Protein AF-A0A1F7I156-F1 (afdb_monomer_lite)

Organism: NCBI:txid1802050

pLDDT: mean 89.38, std 8.46, range [50.97, 97.69]

InterPro domains:
  IPR043715 Protein of unknown function DUF5656 [PF18900] (2-188)

Foldseek 3Di:
DLVLLVVLLVLLVVVDDPDVVVVVVSVVVSVVLSVLLVLLVVCLVPVVPDDPVSPVVSLVSLLVVLLVSLLSQQLSLVVVLDDLLSSLLSNLVSQLVSQLVSLCSLPVDPDRDPVSNVLSNVRSNVLSVLSSVVSPAQARSNLSSNLSSLSSSLSSVQVSCVSNVNNDPVSNCVSVVSNVVSVVVSVVRGDD

Radius of gyration: 17.22 Å; chains: 1; bounding box: 49×27×53 Å

Sequence (192 aa):
MPVLLTIASYLFYFLFPVRWLTRVPFVFLYGISIYAVLLCSNIFNVGVEKSLQLYRAAFSINILYQMLISFLLFNIILSFKLNFFFNGIGVGIVSFLLALQLIWSVRLNLSIERMILLFSFFIALILGELALIGSFVPVKPAILSLFLTSSYYCISGLIYSFLDQRLFKETIREYIAVWIVVFILSVLSISW

Structure (mmCIF, N/CA/C/O backbone):
data_AF-A0A1F7I156-F1
#
_entry.id   AF-A0A1F7I156-F1
#
loop_
_atom_site.group_PDB
_atom_site.id
_atom_site.type_symbol
_atom_site.label_atom_id
_atom_site.label_alt_id
_atom_site.label_comp_id
_atom_site.label_asym_id
_atom_site.label_entity_id
_atom_site.label_seq_id
_atom_site.pdbx_PDB_ins_code
_atom_site.Cartn_x
_atom_site.Cartn_y
_atom_site.Cartn_z
_atom_site.occupancy
_atom_site.B_iso_or_equiv
_atom_site.auth_seq_id
_atom_site.auth_comp_id
_atom_site.auth_asym_id
_atom_site.auth_atom_id
_atom_site.pdbx_PDB_model_num
ATOM 1 N N . MET A 1 1 ? 0.032 -4.450 11.130 1.00 88.38 1 MET A N 1
ATOM 2 C CA . MET A 1 1 ? 0.728 -3.306 10.493 1.00 88.38 1 MET A CA 1
ATOM 3 C C . MET A 1 1 ? 2.193 -3.177 10.807 1.00 88.38 1 MET A C 1
ATOM 5 O O . MET A 1 1 ? 2.922 -3.053 9.833 1.00 88.38 1 MET A O 1
ATOM 9 N N . PRO A 1 2 ? 2.653 -3.242 12.072 1.00 92.31 2 PRO A N 1
ATOM 10 C CA . PRO A 1 2 ? 4.082 -3.111 12.366 1.00 92.31 2 PRO A CA 1
ATOM 11 C C . PRO A 1 2 ? 4.933 -4.078 11.533 1.00 92.31 2 PRO A C 1
ATOM 13 O O . PRO A 1 2 ? 5.860 -3.661 10.855 1.00 92.31 2 PRO A O 1
ATOM 16 N N . VAL A 1 3 ? 4.510 -5.346 11.466 1.00 93.62 3 VAL A N 1
ATOM 17 C CA . VAL A 1 3 ? 5.172 -6.393 10.671 1.00 93.62 3 VAL A CA 1
ATOM 18 C C . VAL A 1 3 ? 5.226 -6.047 9.177 1.00 93.62 3 VAL A C 1
ATOM 20 O O . VAL A 1 3 ? 6.293 -6.110 8.575 1.00 93.62 3 VAL A O 1
ATOM 23 N N . LEU A 1 4 ? 4.102 -5.639 8.576 1.00 93.38 4 LEU A N 1
ATOM 24 C CA . LEU A 1 4 ? 4.044 -5.288 7.149 1.00 93.38 4 LEU A CA 1
ATOM 25 C C . LEU A 1 4 ? 4.894 -4.053 6.828 1.00 93.38 4 LEU A C 1
ATOM 27 O O . LEU A 1 4 ? 5.572 -4.038 5.805 1.00 93.38 4 LEU A O 1
ATOM 31 N N . LEU A 1 5 ? 4.913 -3.055 7.718 1.00 95.00 5 LEU A N 1
ATOM 32 C CA . LEU A 1 5 ? 5.778 -1.886 7.584 1.00 95.00 5 LEU A CA 1
ATOM 33 C C . LEU A 1 5 ? 7.255 -2.290 7.621 1.00 95.00 5 LEU A C 1
ATOM 35 O O . LEU A 1 5 ? 8.025 -1.834 6.778 1.00 95.00 5 LEU A O 1
ATOM 39 N N . THR A 1 6 ? 7.656 -3.139 8.571 1.00 95.12 6 THR A N 1
ATOM 40 C CA . THR A 1 6 ? 9.038 -3.623 8.681 1.00 95.12 6 THR A CA 1
ATOM 41 C C . THR A 1 6 ? 9.452 -4.415 7.448 1.00 95.12 6 THR A C 1
ATOM 43 O O . THR A 1 6 ? 10.517 -4.146 6.900 1.00 95.12 6 THR A O 1
ATOM 46 N N . ILE A 1 7 ? 8.603 -5.324 6.958 1.00 93.81 7 ILE A N 1
ATOM 47 C CA . ILE A 1 7 ? 8.873 -6.098 5.738 1.00 93.81 7 ILE A CA 1
ATOM 48 C C . ILE A 1 7 ? 9.010 -5.168 4.528 1.00 93.81 7 ILE A C 1
ATOM 50 O O . ILE A 1 7 ? 10.004 -5.249 3.810 1.00 93.81 7 ILE A O 1
ATOM 54 N N . ALA A 1 8 ? 8.057 -4.255 4.321 1.00 93.31 8 ALA A N 1
ATOM 55 C CA . ALA A 1 8 ? 8.088 -3.324 3.196 1.00 93.31 8 ALA A CA 1
ATOM 56 C C . ALA A 1 8 ? 9.321 -2.417 3.242 1.00 93.31 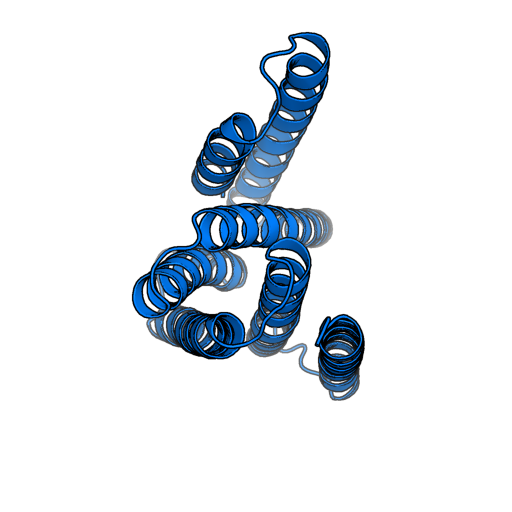8 ALA A C 1
ATOM 58 O O . ALA A 1 8 ? 10.007 -2.258 2.237 1.00 93.31 8 ALA A O 1
ATOM 59 N N . SER A 1 9 ? 9.646 -1.879 4.419 1.00 92.25 9 SER A N 1
ATOM 60 C CA . SER A 1 9 ? 10.816 -1.019 4.607 1.00 92.25 9 SER A CA 1
ATOM 61 C C . SER A 1 9 ? 12.119 -1.787 4.378 1.00 92.25 9 SER A C 1
ATOM 63 O O . SER A 1 9 ? 13.012 -1.289 3.701 1.00 92.25 9 SER A O 1
ATOM 65 N N . TYR A 1 10 ? 12.227 -3.013 4.893 1.00 91.75 10 TYR A N 1
ATOM 66 C CA . TYR A 1 10 ? 13.412 -3.851 4.716 1.00 91.75 10 TYR A CA 1
ATOM 67 C C . TYR A 1 10 ? 13.633 -4.243 3.252 1.00 91.75 10 TYR A C 1
ATOM 69 O O . TYR A 1 10 ? 14.740 -4.107 2.740 1.00 91.75 10 TYR A O 1
ATOM 77 N N . LEU A 1 11 ? 12.581 -4.673 2.551 1.00 89.94 11 LEU A N 1
ATOM 78 C CA . LEU A 1 11 ? 12.675 -5.010 1.131 1.00 89.94 11 LEU A CA 1
ATOM 79 C C . LEU A 1 11 ? 12.991 -3.775 0.278 1.00 89.94 11 LEU A C 1
ATOM 81 O O . LEU A 1 11 ? 13.812 -3.849 -0.633 1.00 89.94 11 LEU A O 1
ATOM 85 N N . PHE A 1 12 ? 12.395 -2.625 0.600 1.00 86.88 12 PHE A N 1
ATOM 86 C CA . PHE A 1 12 ? 12.632 -1.385 -0.136 1.00 86.88 12 PHE A CA 1
ATOM 87 C C . PHE A 1 12 ? 14.034 -0.817 0.109 1.00 86.88 12 PHE A C 1
ATOM 89 O O . PHE A 1 12 ? 14.635 -0.230 -0.787 1.00 86.88 12 PHE A O 1
ATOM 96 N N . TYR A 1 13 ? 14.603 -1.038 1.296 1.00 86.12 13 TYR A N 1
ATOM 97 C CA . TYR A 1 13 ? 15.966 -0.627 1.631 1.00 86.12 13 TYR A CA 1
ATOM 98 C C . TYR A 1 13 ? 17.018 -1.192 0.661 1.00 86.12 13 TYR A C 1
ATOM 100 O O . TYR A 1 13 ? 18.002 -0.511 0.369 1.00 86.12 13 TYR A O 1
ATOM 108 N N . PHE A 1 14 ? 16.803 -2.390 0.105 1.00 82.12 14 PHE A N 1
ATOM 109 C CA . PHE A 1 14 ? 17.711 -2.980 -0.888 1.00 82.12 14 PHE A CA 1
ATOM 110 C C . PHE A 1 14 ? 17.710 -2.270 -2.243 1.00 82.12 14 PHE A C 1
ATOM 112 O O . PHE A 1 14 ? 18.678 -2.403 -2.988 1.00 82.12 14 PHE A O 1
ATOM 119 N N . LEU A 1 15 ? 16.669 -1.497 -2.561 1.00 80.19 15 LEU A N 1
ATOM 120 C CA . LEU A 1 15 ? 16.611 -0.706 -3.792 1.00 80.19 15 LEU A CA 1
ATOM 121 C C . LEU A 1 15 ? 17.460 0.574 -3.702 1.00 80.19 15 LEU A C 1
ATOM 123 O O . LEU A 1 15 ? 17.739 1.197 -4.726 1.00 80.19 15 LEU A O 1
ATOM 127 N N . PHE A 1 16 ? 17.896 0.977 -2.501 1.00 78.31 16 PHE A N 1
ATOM 128 C CA . PHE A 1 16 ? 18.728 2.165 -2.331 1.00 78.31 16 PHE A CA 1
ATOM 129 C C . PHE A 1 16 ? 20.212 1.899 -2.624 1.00 78.31 16 PHE A C 1
ATOM 131 O O . PHE A 1 16 ? 20.749 0.848 -2.262 1.00 78.31 16 PHE A O 1
ATOM 138 N N . PRO A 1 17 ? 20.933 2.896 -3.174 1.00 80.44 17 PRO A N 1
ATOM 139 C CA . PRO A 1 17 ? 22.384 2.838 -3.298 1.00 80.44 17 PRO A CA 1
ATOM 140 C C . PRO A 1 17 ? 23.065 2.560 -1.949 1.00 80.44 17 PRO A C 1
ATOM 142 O O . PRO A 1 17 ? 22.622 3.040 -0.901 1.00 80.44 17 PRO A O 1
ATOM 145 N N . VAL A 1 18 ? 24.201 1.851 -1.974 1.00 81.06 18 VAL A N 1
ATOM 146 C CA . VAL A 1 18 ? 25.041 1.538 -0.796 1.00 81.06 18 VAL A CA 1
ATOM 147 C C . VAL A 1 18 ? 25.828 2.778 -0.336 1.00 81.06 18 VAL A C 1
ATOM 149 O O . VAL A 1 18 ? 27.047 2.768 -0.206 1.00 81.06 18 VAL A O 1
ATOM 152 N N . ARG A 1 19 ? 25.139 3.901 -0.128 1.00 88.00 19 ARG A N 1
ATOM 153 C CA . ARG A 1 19 ? 25.703 5.138 0.419 1.00 88.00 19 ARG A CA 1
ATOM 154 C C . ARG A 1 19 ? 25.105 5.362 1.800 1.00 88.00 19 ARG A C 1
ATOM 156 O O . ARG A 1 19 ? 23.893 5.315 1.978 1.00 88.00 19 ARG A O 1
ATOM 163 N N . TRP A 1 20 ? 25.949 5.617 2.794 1.00 83.25 20 TRP A N 1
ATOM 164 C CA . TRP A 1 20 ? 25.486 5.851 4.166 1.00 83.25 20 TRP A CA 1
ATOM 165 C C . TRP A 1 20 ? 24.546 7.068 4.249 1.00 83.25 20 TRP A C 1
ATOM 167 O O . TRP A 1 20 ? 23.543 7.022 4.957 1.00 83.25 20 TRP A O 1
ATOM 177 N N . LEU A 1 21 ? 24.799 8.098 3.430 1.00 86.31 21 LEU A N 1
ATOM 178 C CA . LEU A 1 21 ? 24.016 9.334 3.389 1.00 86.31 21 LEU A CA 1
ATOM 179 C C . LEU A 1 21 ? 22.556 9.133 2.946 1.00 86.31 21 LEU A C 1
ATOM 181 O O . LEU A 1 21 ? 21.687 9.869 3.394 1.00 86.31 21 LEU A O 1
ATOM 185 N N . THR A 1 22 ? 22.253 8.127 2.116 1.00 84.38 22 THR A N 1
ATOM 186 C CA . THR A 1 22 ? 20.862 7.784 1.757 1.00 84.38 22 THR A CA 1
ATOM 187 C C . THR A 1 22 ? 20.198 6.882 2.797 1.00 84.38 22 THR A C 1
ATOM 189 O O . THR A 1 22 ? 18.977 6.878 2.923 1.00 84.38 22 THR A O 1
ATOM 192 N N . ARG A 1 23 ? 20.987 6.134 3.576 1.00 85.00 23 ARG A N 1
ATOM 193 C CA . ARG A 1 23 ? 20.492 5.169 4.568 1.00 85.00 23 ARG A CA 1
ATOM 194 C C . ARG A 1 23 ? 20.100 5.827 5.889 1.00 85.00 23 ARG A C 1
ATOM 196 O O . ARG A 1 23 ? 19.110 5.417 6.483 1.00 85.00 23 ARG A O 1
ATOM 203 N N . VAL A 1 24 ? 20.821 6.860 6.333 1.00 89.94 24 VAL A N 1
ATOM 204 C CA . VAL A 1 24 ? 20.514 7.562 7.596 1.00 89.94 24 VAL A CA 1
ATOM 205 C C . VAL A 1 24 ? 19.115 8.205 7.584 1.00 89.94 24 VAL A C 1
ATOM 207 O O . VAL A 1 24 ? 18.337 7.907 8.493 1.00 89.94 24 VAL A O 1
ATOM 210 N N . PRO A 1 25 ? 18.721 8.996 6.562 1.00 90.50 25 PRO A N 1
ATOM 211 C CA . PRO A 1 25 ? 17.364 9.539 6.486 1.00 90.50 25 PRO A CA 1
ATOM 212 C C . PRO A 1 25 ? 16.298 8.442 6.429 1.00 90.50 25 PRO A C 1
ATOM 214 O O . PRO A 1 25 ? 15.245 8.574 7.046 1.00 90.50 25 PRO A O 1
ATOM 217 N N . PHE A 1 26 ? 16.582 7.335 5.737 1.00 89.75 26 PHE A N 1
ATOM 218 C CA . PHE A 1 26 ? 15.666 6.200 5.651 1.00 89.75 26 PHE A CA 1
ATOM 219 C C . PHE A 1 26 ? 15.425 5.543 7.017 1.00 89.75 26 PHE A C 1
ATOM 221 O O . PHE A 1 26 ? 14.279 5.296 7.383 1.00 89.75 26 PHE A O 1
ATOM 228 N N . VAL A 1 27 ? 16.482 5.308 7.801 1.00 91.00 27 VAL A N 1
ATOM 229 C CA . VAL A 1 27 ? 16.372 4.747 9.159 1.00 91.00 27 VAL A CA 1
ATOM 230 C C . VAL A 1 27 ? 15.582 5.683 10.076 1.00 91.00 27 VAL A C 1
ATOM 232 O O . VAL A 1 27 ? 14.744 5.219 10.847 1.00 91.00 27 VAL A O 1
ATOM 235 N N . PHE A 1 28 ? 15.792 6.996 9.960 1.00 93.88 28 PHE A N 1
ATOM 236 C CA . PHE A 1 28 ? 15.027 7.985 10.719 1.00 93.88 28 PHE A CA 1
ATOM 237 C C . PHE A 1 28 ? 13.534 7.965 10.355 1.00 93.88 28 PHE A C 1
ATOM 239 O O . PHE A 1 28 ? 12.679 7.877 11.238 1.00 93.88 28 PHE A O 1
ATOM 246 N N . LEU A 1 29 ? 13.212 7.956 9.056 1.00 92.94 29 LEU A N 1
ATOM 247 C CA . LEU A 1 29 ? 11.835 7.830 8.568 1.00 92.94 29 LEU A CA 1
ATOM 248 C C . LEU A 1 29 ? 11.186 6.515 9.009 1.00 92.94 29 LEU A C 1
ATOM 250 O O . LEU A 1 29 ? 10.018 6.511 9.401 1.00 92.94 29 LEU A O 1
ATOM 254 N N . TYR A 1 30 ? 11.935 5.410 8.993 1.00 94.31 30 TYR A N 1
ATOM 255 C CA . TYR A 1 30 ? 11.472 4.128 9.513 1.00 94.31 30 TYR A CA 1
ATOM 256 C C . TYR A 1 30 ? 11.166 4.205 11.014 1.00 94.31 30 TYR A C 1
ATOM 258 O O . TYR A 1 30 ? 10.105 3.748 11.431 1.00 94.31 30 TYR A O 1
ATOM 266 N N . GLY A 1 31 ? 12.037 4.832 11.812 1.00 95.88 31 GLY A N 1
ATOM 267 C CA . GLY A 1 31 ? 11.836 5.034 13.251 1.00 95.88 31 GLY A CA 1
ATOM 268 C C . GLY A 1 31 ? 10.558 5.814 13.574 1.00 95.88 31 GLY A C 1
ATOM 269 O O . GLY A 1 31 ? 9.760 5.388 14.410 1.00 95.88 31 GLY A O 1
ATOM 270 N N . ILE A 1 32 ? 10.308 6.910 12.852 1.00 96.38 32 ILE A N 1
ATOM 271 C CA . ILE A 1 32 ? 9.052 7.669 12.972 1.00 96.38 32 ILE A CA 1
ATOM 272 C C . ILE A 1 32 ? 7.861 6.803 12.555 1.00 96.38 32 ILE A C 1
ATOM 274 O O . ILE A 1 32 ? 6.837 6.774 13.238 1.00 96.38 32 ILE A O 1
ATOM 278 N N . SER A 1 33 ? 7.998 6.068 11.452 1.00 95.88 33 SER A N 1
ATOM 279 C CA . SER A 1 33 ? 6.910 5.267 10.896 1.00 95.88 33 SER A CA 1
ATOM 280 C C . SER A 1 33 ? 6.502 4.115 11.805 1.00 95.88 33 SER A C 1
ATOM 282 O O . SER A 1 33 ? 5.311 3.906 12.034 1.00 95.88 33 SER A O 1
ATOM 284 N N . ILE A 1 34 ? 7.469 3.388 12.369 1.00 96.19 34 ILE A N 1
ATOM 285 C CA . ILE A 1 34 ? 7.175 2.284 13.281 1.00 96.19 34 ILE A CA 1
ATOM 286 C C . ILE A 1 34 ? 6.542 2.801 14.573 1.00 96.19 34 ILE A C 1
ATOM 288 O O . ILE A 1 34 ? 5.573 2.210 15.045 1.00 96.19 34 ILE A O 1
ATOM 292 N N . TYR A 1 35 ? 7.011 3.941 15.093 1.00 96.00 35 TYR A N 1
ATOM 293 C CA . TYR A 1 35 ? 6.404 4.587 16.253 1.00 96.00 35 TYR A CA 1
ATOM 294 C C . TYR A 1 35 ? 4.947 4.982 15.981 1.00 96.00 35 TYR A C 1
ATOM 296 O O . TYR A 1 35 ? 4.061 4.630 16.759 1.00 96.00 35 TYR A O 1
ATOM 304 N N . ALA A 1 36 ? 4.674 5.635 14.847 1.00 94.81 36 ALA A N 1
ATOM 305 C CA . ALA A 1 36 ? 3.324 6.039 14.466 1.00 94.81 36 ALA A CA 1
ATOM 306 C C . ALA A 1 36 ? 2.378 4.834 14.312 1.00 94.81 36 ALA A C 1
ATOM 308 O O . ALA A 1 36 ? 1.249 4.865 14.803 1.00 94.81 36 ALA A O 1
ATOM 309 N N . VAL A 1 37 ? 2.840 3.744 13.689 1.00 94.31 37 VAL A N 1
ATOM 310 C CA . VAL A 1 37 ? 2.039 2.522 13.519 1.00 94.31 37 VAL A CA 1
ATOM 311 C C . VAL A 1 37 ? 1.788 1.809 14.853 1.00 94.31 37 VAL A C 1
ATOM 313 O O . VAL A 1 37 ? 0.679 1.321 15.079 1.00 94.31 37 VAL A O 1
ATOM 316 N N . LEU A 1 38 ? 2.772 1.763 15.756 1.00 94.56 38 LEU A N 1
ATOM 317 C CA . LEU A 1 38 ? 2.590 1.212 17.104 1.00 94.56 38 LEU A CA 1
ATOM 318 C C . LEU A 1 38 ? 1.609 2.050 17.928 1.00 94.56 38 LEU A C 1
ATOM 320 O O . LEU A 1 38 ? 0.740 1.489 18.594 1.00 94.56 38 LEU A O 1
ATOM 324 N N . LEU A 1 39 ? 1.692 3.378 17.831 1.00 92.44 39 LEU A N 1
ATOM 325 C CA . LEU A 1 39 ? 0.750 4.287 18.476 1.00 92.44 39 LEU A CA 1
ATOM 326 C C . LEU A 1 39 ? -0.677 4.066 17.957 1.00 92.44 39 LEU A C 1
ATOM 328 O O . LEU A 1 39 ? -1.598 3.940 18.760 1.00 92.44 39 LEU A O 1
ATOM 332 N N . CYS A 1 40 ? -0.860 3.929 16.638 1.00 91.00 40 CYS A N 1
ATOM 333 C CA . CYS A 1 40 ? -2.162 3.593 16.053 1.00 91.00 40 CYS A CA 1
ATOM 334 C C . CYS A 1 40 ? -2.682 2.249 16.570 1.00 91.00 40 CYS A C 1
ATOM 336 O O . CYS A 1 40 ? -3.842 2.150 16.955 1.00 91.00 40 CYS A O 1
ATOM 338 N N . SER A 1 41 ? -1.824 1.226 16.637 1.00 89.38 41 SER A N 1
ATOM 339 C CA . SER A 1 41 ? -2.202 -0.090 17.165 1.00 89.38 41 SER A CA 1
ATOM 340 C C . SER A 1 41 ? -2.622 -0.029 18.634 1.00 89.38 41 SER A C 1
ATOM 342 O O . SER A 1 41 ? -3.556 -0.723 19.027 1.00 89.38 41 SER A O 1
ATOM 344 N N . ASN A 1 42 ? -1.956 0.799 19.441 1.00 89.69 42 ASN A N 1
ATOM 345 C CA . ASN A 1 42 ? -2.323 1.011 20.837 1.00 89.69 42 ASN A CA 1
ATOM 346 C C . ASN A 1 42 ? -3.674 1.737 20.946 1.00 89.69 42 ASN A C 1
ATOM 348 O O . ASN A 1 42 ? -4.553 1.298 21.680 1.00 89.69 42 ASN A O 1
ATOM 352 N N . ILE A 1 43 ? -3.888 2.784 20.140 1.00 88.69 43 ILE A N 1
ATOM 353 C CA . ILE A 1 43 ? -5.173 3.495 20.078 1.00 88.69 43 ILE A CA 1
ATOM 354 C C . ILE A 1 43 ? -6.297 2.566 19.616 1.00 88.69 43 ILE A C 1
ATOM 356 O O . ILE A 1 43 ? -7.389 2.660 20.153 1.00 88.69 43 ILE A O 1
ATOM 360 N N . PHE A 1 44 ? -6.070 1.648 18.675 1.00 85.06 44 PHE A N 1
ATOM 361 C CA . PHE A 1 44 ? -7.095 0.667 18.309 1.00 85.06 44 PHE A CA 1
ATOM 362 C C . PHE A 1 44 ? -7.390 -0.312 19.447 1.00 85.06 44 PHE A C 1
ATOM 364 O O . PHE A 1 44 ? -8.547 -0.635 19.665 1.00 85.06 44 PHE A O 1
ATOM 371 N N . ASN A 1 45 ? -6.387 -0.732 20.217 1.00 82.12 45 ASN A N 1
ATOM 372 C CA . ASN A 1 45 ? -6.604 -1.652 21.335 1.00 82.12 45 ASN A CA 1
ATOM 373 C C . ASN A 1 45 ? -7.320 -0.985 22.530 1.00 82.12 45 ASN A C 1
ATOM 375 O O . ASN A 1 45 ? -8.186 -1.584 23.153 1.00 82.12 45 ASN A O 1
ATOM 379 N N . VAL A 1 46 ? -6.978 0.271 22.840 1.00 75.69 46 VAL A N 1
ATOM 380 C CA . VAL A 1 46 ? -7.508 1.023 23.999 1.00 75.69 46 VAL A CA 1
ATOM 381 C C . VAL A 1 46 ? -8.755 1.849 23.645 1.00 75.69 46 VAL A C 1
ATOM 383 O O . VAL A 1 46 ? -9.627 2.091 24.478 1.00 75.69 46 VAL A O 1
ATOM 386 N N . GLY A 1 47 ? -8.853 2.316 22.402 1.00 57.78 47 GLY A N 1
ATOM 387 C CA . GLY A 1 47 ? -9.846 3.279 21.918 1.00 57.78 47 GLY A CA 1
ATOM 388 C C . GLY A 1 47 ? -11.233 2.708 21.638 1.00 57.78 47 GLY A C 1
ATOM 389 O O . GLY A 1 47 ? -12.124 3.488 21.306 1.00 57.78 47 GLY A O 1
ATOM 390 N N . VAL A 1 48 ? -11.440 1.400 21.821 1.00 54.41 48 VAL A N 1
ATOM 391 C CA . VAL A 1 48 ? -12.771 0.772 21.760 1.00 54.41 48 VAL A CA 1
ATOM 392 C C . VAL A 1 48 ? -13.694 1.311 22.864 1.00 54.41 48 VAL A C 1
ATOM 394 O O . VAL A 1 48 ? -14.906 1.330 22.679 1.00 54.41 48 VAL A O 1
ATOM 397 N N . GLU A 1 49 ? -13.150 1.840 23.969 1.00 56.12 49 GLU A N 1
ATOM 398 C CA . GLU A 1 49 ? -13.973 2.206 25.130 1.00 56.12 49 GLU A CA 1
ATOM 399 C C . GLU A 1 49 ? -14.116 3.713 25.428 1.00 56.12 49 GLU A C 1
ATOM 401 O O . GLU A 1 49 ? -15.067 4.066 26.123 1.00 56.12 49 GLU A O 1
ATOM 406 N N . LYS A 1 50 ? -13.226 4.631 24.981 1.00 50.97 50 LYS A N 1
ATOM 407 C CA . LYS A 1 50 ? -13.192 5.993 25.596 1.00 50.97 50 LYS A CA 1
ATOM 408 C C . LYS A 1 50 ? -12.989 7.250 24.730 1.00 50.97 50 LYS A C 1
ATOM 410 O O . LYS A 1 50 ? -13.201 8.335 25.268 1.00 50.97 50 LYS A O 1
ATOM 415 N N . SER A 1 51 ? -12.630 7.215 23.435 1.00 66.88 51 SER A N 1
ATOM 416 C CA . SER A 1 51 ? -12.530 8.485 22.665 1.00 66.88 51 SER A CA 1
ATOM 417 C C . SER A 1 51 ? -12.649 8.382 21.133 1.00 66.88 51 SER A C 1
ATOM 419 O O . SER A 1 51 ? -11.734 7.994 20.408 1.00 66.88 51 SER A O 1
ATOM 421 N N . LEU A 1 52 ? -13.776 8.875 20.612 1.00 72.38 52 LEU A N 1
ATOM 422 C CA . LEU A 1 52 ? -14.137 8.848 19.185 1.00 72.38 52 LEU A CA 1
ATOM 423 C C . LEU A 1 52 ? -13.254 9.759 18.297 1.00 72.38 52 LEU A C 1
ATOM 425 O O . LEU A 1 52 ? -13.215 9.612 17.076 1.00 72.38 52 LEU A O 1
ATOM 429 N N . GLN A 1 53 ? -12.554 10.736 18.883 1.00 81.50 53 GLN A N 1
ATOM 430 C CA . GLN A 1 53 ? -11.652 11.640 18.152 1.00 81.50 53 GLN A CA 1
ATOM 431 C C . GLN A 1 53 ? -10.280 11.005 17.883 1.00 81.50 53 GLN A C 1
ATOM 433 O O . GLN A 1 53 ? -9.815 11.036 16.745 1.00 81.50 53 GLN A O 1
ATOM 438 N N . LEU A 1 54 ? -9.667 10.378 18.894 1.00 83.19 54 LEU A N 1
ATOM 439 C CA . LEU A 1 54 ? -8.376 9.696 18.748 1.00 83.19 54 LEU A CA 1
ATOM 440 C C . LEU A 1 54 ? -8.472 8.504 17.795 1.00 83.19 54 LEU A C 1
ATO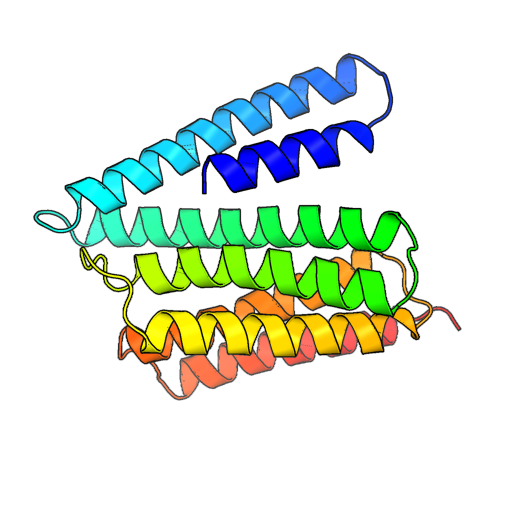M 442 O O . LEU A 1 54 ? -7.582 8.325 16.967 1.00 83.19 54 LEU A O 1
ATOM 446 N N . TYR A 1 55 ? -9.576 7.748 17.844 1.00 84.38 55 TYR A N 1
ATOM 447 C CA . TYR A 1 55 ? -9.818 6.656 16.898 1.00 84.38 55 TYR A CA 1
ATOM 448 C C . TYR A 1 55 ? -9.818 7.148 15.443 1.00 84.38 55 TYR A C 1
ATOM 450 O O . TYR A 1 55 ? -9.124 6.582 14.603 1.00 84.38 55 TYR A O 1
ATOM 458 N N . ARG A 1 56 ? -10.526 8.249 15.147 1.00 83.94 56 ARG A N 1
ATOM 459 C CA . ARG A 1 56 ? -10.562 8.830 13.793 1.00 83.94 56 ARG A CA 1
ATOM 460 C C . ARG A 1 56 ? -9.180 9.274 13.316 1.00 83.94 56 ARG A C 1
ATOM 462 O O . ARG A 1 56 ? -8.824 9.005 12.174 1.00 83.94 56 ARG A O 1
ATOM 469 N N . ALA A 1 57 ? -8.392 9.909 14.185 1.00 87.94 57 ALA A N 1
ATOM 470 C CA . ALA A 1 57 ? -7.029 10.318 13.849 1.00 87.94 57 ALA A CA 1
ATOM 471 C C . ALA A 1 57 ? -6.118 9.108 13.570 1.00 87.94 57 ALA A C 1
ATOM 473 O O . ALA A 1 57 ? -5.444 9.069 12.540 1.00 87.94 57 ALA A O 1
ATOM 474 N N . ALA A 1 58 ? -6.141 8.095 14.442 1.00 89.75 58 ALA A N 1
ATOM 475 C CA . ALA A 1 58 ? -5.375 6.862 14.265 1.00 89.75 58 ALA A CA 1
ATOM 476 C C . ALA A 1 58 ? -5.786 6.103 12.996 1.00 89.75 58 ALA A C 1
ATOM 478 O O . ALA A 1 58 ? -4.935 5.574 12.282 1.00 89.75 58 ALA A O 1
ATOM 479 N N . PHE A 1 59 ? -7.079 6.091 12.675 1.00 88.88 59 PHE A N 1
ATOM 480 C CA . PHE A 1 59 ? -7.592 5.464 11.465 1.00 88.88 59 PHE A CA 1
ATOM 481 C C . PHE A 1 59 ? -7.081 6.147 10.189 1.00 88.88 59 PHE A C 1
ATOM 483 O O . PHE A 1 59 ? -6.573 5.467 9.297 1.00 88.88 59 PHE A O 1
ATOM 490 N N . SER A 1 60 ? -7.106 7.482 10.129 1.00 90.56 60 SER A N 1
ATOM 491 C CA . SER A 1 60 ? -6.530 8.235 9.004 1.00 90.56 60 SER A CA 1
ATOM 492 C C . SER A 1 60 ? -5.033 7.964 8.828 1.00 90.56 60 SER A C 1
ATOM 494 O O . SER A 1 60 ? -4.569 7.760 7.706 1.00 90.56 60 SER A O 1
ATOM 496 N N . ILE A 1 61 ? -4.276 7.902 9.930 1.00 93.25 61 ILE A N 1
ATOM 497 C CA . ILE A 1 61 ? -2.844 7.564 9.898 1.00 93.25 61 ILE A CA 1
ATOM 498 C C . ILE A 1 61 ? -2.640 6.119 9.412 1.00 93.25 61 ILE A C 1
ATOM 500 O O . ILE A 1 61 ? -1.753 5.860 8.599 1.00 93.25 61 ILE A O 1
ATOM 504 N N . ASN A 1 62 ? -3.480 5.176 9.843 1.00 93.31 62 ASN A N 1
ATOM 505 C CA . ASN A 1 62 ? -3.426 3.790 9.381 1.00 93.31 62 ASN A CA 1
ATOM 506 C C . ASN A 1 62 ? -3.696 3.670 7.871 1.00 93.31 62 ASN A C 1
ATOM 508 O O . ASN A 1 62 ? -2.966 2.951 7.191 1.00 93.31 62 ASN A O 1
ATOM 512 N N . ILE A 1 63 ? -4.679 4.401 7.329 1.00 92.44 63 ILE A N 1
ATOM 513 C CA . ILE A 1 63 ? -4.922 4.464 5.877 1.00 92.44 63 ILE A CA 1
ATOM 514 C C . ILE A 1 63 ? -3.718 5.062 5.142 1.00 92.44 63 ILE A C 1
ATOM 516 O O . ILE A 1 63 ? -3.310 4.535 4.109 1.00 92.44 63 ILE A O 1
ATOM 520 N N . LEU A 1 64 ? -3.106 6.125 5.671 1.00 95.06 64 LEU A N 1
ATOM 521 C CA . LEU A 1 64 ? -1.904 6.710 5.072 1.00 95.06 64 LEU A CA 1
ATOM 522 C C . LEU A 1 64 ? -0.775 5.673 4.976 1.00 95.06 64 LEU A C 1
ATOM 524 O O . LEU A 1 64 ? -0.179 5.504 3.911 1.00 95.06 64 LEU A O 1
ATOM 528 N N . TYR A 1 65 ? -0.511 4.927 6.052 1.00 95.19 65 TYR A N 1
ATOM 529 C CA . TYR A 1 65 ? 0.508 3.876 6.028 1.00 95.19 65 TYR A CA 1
ATOM 530 C C . TYR A 1 65 ? 0.127 2.691 5.144 1.00 95.19 65 TYR A C 1
ATOM 532 O O . TYR A 1 65 ? 1.006 2.117 4.511 1.00 95.19 65 TYR A O 1
ATOM 540 N N . GLN A 1 66 ? -1.154 2.346 5.040 1.00 95.19 66 GLN A N 1
ATOM 541 C CA . GLN A 1 66 ? -1.638 1.351 4.081 1.00 95.19 66 GLN A CA 1
ATOM 542 C C . GLN A 1 66 ? -1.301 1.732 2.636 1.00 95.19 66 GLN A C 1
ATOM 544 O O . GLN A 1 66 ? -0.777 0.925 1.866 1.00 95.19 66 GLN A O 1
ATOM 549 N N . MET A 1 67 ? -1.539 2.992 2.281 1.00 95.75 67 MET A N 1
ATOM 550 C CA . MET A 1 67 ? -1.204 3.534 0.967 1.00 95.75 67 MET A CA 1
ATOM 551 C C . MET A 1 67 ? 0.300 3.511 0.708 1.00 95.75 67 MET A C 1
ATOM 553 O O . MET A 1 67 ? 0.740 3.043 -0.339 1.00 95.75 67 MET A O 1
ATOM 557 N N . LEU A 1 68 ? 1.097 3.941 1.687 1.00 95.75 68 LEU A N 1
ATOM 558 C CA . LEU A 1 68 ? 2.552 3.918 1.582 1.00 95.75 68 LEU A CA 1
ATOM 559 C C . LEU A 1 68 ? 3.087 2.486 1.421 1.00 95.75 68 LEU A C 1
ATOM 561 O O . LEU A 1 68 ? 3.863 2.213 0.510 1.00 95.75 68 LEU A O 1
ATOM 565 N N . ILE A 1 69 ? 2.658 1.560 2.282 1.00 96.38 69 ILE A N 1
ATOM 566 C CA . ILE A 1 69 ? 3.121 0.166 2.284 1.00 96.38 69 ILE A CA 1
ATOM 567 C C . ILE A 1 69 ? 2.699 -0.551 0.999 1.00 96.38 69 ILE A C 1
ATOM 569 O O . ILE A 1 69 ? 3.526 -1.241 0.404 1.00 96.38 69 ILE A O 1
ATOM 573 N N . SER A 1 70 ? 1.450 -0.376 0.550 1.00 96.88 70 SER A N 1
ATOM 574 C CA . SER A 1 70 ? 0.979 -0.969 -0.709 1.00 96.88 70 SER A CA 1
ATOM 575 C C . SER A 1 70 ? 1.817 -0.490 -1.891 1.00 96.88 70 SER A C 1
ATOM 577 O O . SER A 1 70 ? 2.290 -1.319 -2.663 1.00 96.88 70 SER A O 1
ATOM 579 N N . PHE A 1 71 ? 2.093 0.816 -1.984 1.00 96.62 71 PHE A N 1
ATOM 580 C CA . PHE A 1 71 ? 2.924 1.367 -3.053 1.00 96.62 71 PHE A CA 1
ATOM 581 C C . PHE A 1 71 ? 4.324 0.758 -3.052 1.00 96.62 71 PHE A C 1
ATOM 583 O O . PHE A 1 71 ? 4.774 0.270 -4.088 1.00 96.62 71 PHE A O 1
ATOM 590 N N . LEU A 1 72 ? 4.996 0.732 -1.896 1.00 94.88 72 LEU A N 1
ATOM 591 C CA . LEU A 1 72 ? 6.344 0.171 -1.785 1.00 94.88 72 LEU A CA 1
ATOM 592 C C . LEU A 1 72 ? 6.368 -1.310 -2.181 1.00 94.88 72 LEU A C 1
ATOM 594 O O . LEU A 1 72 ? 7.200 -1.712 -2.991 1.00 94.88 72 LEU A O 1
ATOM 598 N N . LEU A 1 73 ? 5.442 -2.117 -1.657 1.00 96.19 73 LEU A N 1
ATOM 599 C CA . LEU A 1 73 ? 5.399 -3.554 -1.933 1.00 96.19 73 LEU A CA 1
ATOM 600 C C . LEU A 1 73 ? 5.044 -3.857 -3.392 1.00 96.19 73 LEU A C 1
ATOM 602 O O . LEU A 1 73 ? 5.715 -4.679 -4.012 1.00 96.19 73 LEU A O 1
ATOM 606 N N . PHE A 1 74 ? 4.047 -3.181 -3.969 1.00 96.12 74 PHE A N 1
ATOM 607 C CA . PHE A 1 74 ? 3.715 -3.344 -5.387 1.00 96.12 74 PHE A CA 1
ATOM 608 C C . PHE A 1 74 ? 4.880 -2.918 -6.277 1.00 96.12 74 PHE A C 1
ATOM 610 O O . PHE A 1 74 ? 5.197 -3.607 -7.245 1.00 96.12 74 PHE A O 1
ATOM 617 N N . ASN A 1 75 ? 5.562 -1.826 -5.927 1.00 94.94 75 ASN A N 1
ATOM 618 C CA . ASN A 1 75 ? 6.731 -1.368 -6.659 1.00 94.94 75 ASN A CA 1
ATOM 619 C C . ASN A 1 75 ? 7.865 -2.400 -6.635 1.00 94.94 75 ASN A C 1
ATOM 621 O O . ASN A 1 75 ? 8.435 -2.688 -7.684 1.00 94.94 75 ASN A O 1
ATOM 625 N N . ILE A 1 76 ? 8.152 -2.994 -5.473 1.00 93.44 76 ILE A N 1
ATOM 6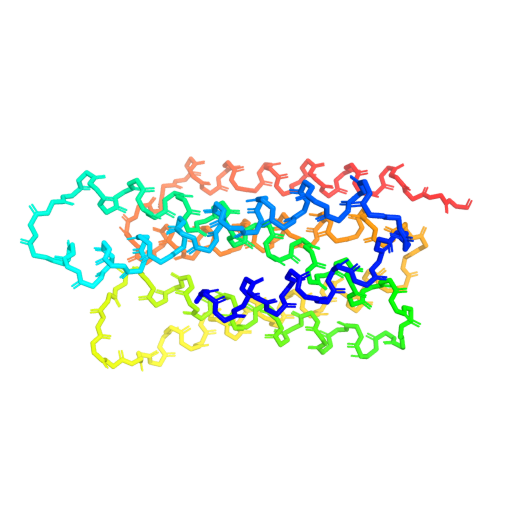26 C CA . ILE A 1 76 ? 9.152 -4.060 -5.328 1.00 93.44 76 ILE A CA 1
ATOM 627 C C . ILE A 1 76 ? 8.782 -5.270 -6.193 1.00 93.44 76 ILE A C 1
ATOM 629 O O . ILE A 1 76 ? 9.605 -5.720 -6.988 1.00 93.44 76 ILE A O 1
ATOM 633 N N . ILE A 1 77 ? 7.544 -5.765 -6.076 1.00 94.44 77 ILE A N 1
ATOM 634 C CA . ILE A 1 77 ? 7.069 -6.945 -6.817 1.00 94.44 77 ILE A CA 1
ATOM 635 C C . ILE A 1 77 ? 7.230 -6.731 -8.326 1.00 94.44 77 ILE A C 1
ATOM 637 O O . ILE A 1 77 ? 7.828 -7.559 -9.009 1.00 94.44 77 ILE A O 1
ATOM 641 N N . LEU A 1 78 ? 6.764 -5.589 -8.837 1.00 92.81 78 LEU A N 1
ATOM 642 C CA . LEU A 1 78 ? 6.830 -5.270 -10.263 1.00 92.81 78 LEU A CA 1
ATOM 643 C C . LEU A 1 78 ? 8.262 -4.977 -10.741 1.00 92.81 78 LEU A C 1
ATOM 645 O O . LEU A 1 78 ? 8.601 -5.252 -11.892 1.00 92.81 78 LEU A O 1
ATOM 649 N N . SER A 1 79 ? 9.126 -4.448 -9.870 1.00 91.50 79 SER A N 1
ATOM 650 C CA . SER A 1 79 ? 10.526 -4.156 -10.206 1.00 91.50 79 SER A CA 1
ATOM 651 C C . SER A 1 79 ? 11.372 -5.415 -10.387 1.00 91.50 79 SER A C 1
ATOM 653 O O . SER A 1 79 ? 12.343 -5.376 -11.143 1.00 91.50 79 SER A O 1
ATOM 655 N N . PHE A 1 80 ? 10.990 -6.539 -9.770 1.00 87.94 80 PHE A N 1
ATOM 656 C CA . PHE A 1 80 ? 11.644 -7.827 -10.013 1.00 87.94 80 PHE A CA 1
ATOM 657 C C . PHE A 1 80 ? 11.384 -8.393 -11.414 1.00 87.94 80 PHE A C 1
ATOM 659 O O . PHE A 1 80 ? 12.065 -9.339 -11.805 1.00 87.94 80 PHE A O 1
ATOM 666 N N . LYS A 1 81 ? 10.442 -7.817 -12.182 1.00 83.94 81 LYS A N 1
ATOM 667 C CA . LYS A 1 81 ? 10.095 -8.245 -13.549 1.00 83.94 81 LYS A CA 1
ATOM 668 C C . LYS A 1 81 ? 9.855 -9.758 -13.649 1.00 83.94 81 LYS A C 1
ATOM 670 O O . LYS A 1 81 ? 10.294 -10.407 -14.598 1.00 83.94 81 LYS A O 1
ATOM 675 N N . LEU A 1 82 ? 9.179 -10.321 -12.646 1.00 86.25 82 LEU A N 1
ATOM 676 C CA . LEU A 1 82 ? 8.800 -11.731 -12.651 1.00 86.25 82 LEU A CA 1
ATOM 677 C C . LEU A 1 82 ? 7.744 -11.990 -13.734 1.00 86.25 82 LEU A C 1
ATOM 679 O O . LEU A 1 82 ? 7.147 -11.063 -14.287 1.00 86.25 82 LEU A O 1
ATOM 683 N N . ASN A 1 83 ? 7.501 -13.272 -14.023 1.00 91.25 83 ASN A N 1
ATOM 684 C CA . ASN A 1 83 ? 6.430 -13.680 -14.929 1.00 91.25 83 ASN A CA 1
ATOM 685 C C . ASN A 1 83 ? 5.080 -13.089 -14.471 1.00 91.25 83 ASN A C 1
ATOM 687 O O . ASN A 1 83 ? 4.841 -12.964 -13.267 1.00 91.25 83 ASN A O 1
ATOM 691 N N . PHE A 1 84 ? 4.185 -12.787 -15.418 1.00 90.81 84 PHE A N 1
ATOM 692 C CA . PHE A 1 84 ? 2.883 -12.160 -15.162 1.00 90.81 84 PHE A CA 1
ATOM 693 C C . PHE A 1 84 ? 2.121 -12.870 -14.033 1.00 90.81 84 PHE A C 1
ATOM 695 O O . PHE A 1 84 ? 1.593 -12.219 -13.135 1.00 90.81 84 PHE A O 1
ATOM 702 N N . PHE A 1 85 ? 2.161 -14.207 -14.009 1.00 92.19 85 PHE A N 1
ATOM 703 C CA . PHE A 1 85 ? 1.514 -15.025 -12.983 1.00 92.19 85 PHE A CA 1
ATOM 704 C C . PHE A 1 85 ? 2.037 -14.745 -11.564 1.00 92.19 85 PHE A C 1
ATOM 706 O O . PHE A 1 85 ? 1.251 -14.594 -10.630 1.00 92.19 85 PHE A O 1
ATOM 713 N N . PHE A 1 86 ? 3.357 -14.609 -11.397 1.00 93.31 86 PHE A N 1
ATOM 714 C CA . PHE A 1 86 ? 3.962 -14.296 -10.099 1.00 93.31 86 PHE A CA 1
ATOM 715 C C . PHE A 1 86 ? 3.682 -12.857 -9.663 1.00 93.31 86 PHE A C 1
ATOM 717 O O . PHE A 1 86 ? 3.483 -12.628 -8.472 1.00 93.31 86 PHE A O 1
ATOM 724 N N . ASN A 1 87 ? 3.603 -11.906 -10.599 1.00 93.62 87 ASN A N 1
ATOM 725 C CA . ASN A 1 87 ? 3.204 -10.532 -10.279 1.00 93.62 87 ASN A CA 1
ATOM 726 C C . ASN A 1 87 ? 1.762 -10.492 -9.761 1.00 93.62 87 ASN A C 1
ATOM 728 O O . ASN A 1 87 ? 1.507 -9.896 -8.716 1.00 93.62 87 ASN A O 1
ATOM 732 N N . GLY A 1 88 ? 0.841 -11.179 -10.446 1.00 94.38 88 GLY A N 1
ATOM 733 C CA . GLY A 1 88 ? -0.558 -11.292 -10.031 1.00 94.38 88 GLY A CA 1
ATOM 734 C C . GLY A 1 88 ? -0.714 -11.905 -8.642 1.00 94.38 88 GLY A C 1
ATOM 735 O O . GLY A 1 88 ? -1.358 -11.320 -7.773 1.00 94.38 88 GLY A O 1
ATOM 736 N N . ILE A 1 89 ? -0.062 -13.048 -8.398 1.00 96.25 89 ILE A N 1
ATOM 737 C CA . ILE A 1 89 ? -0.089 -13.712 -7.087 1.00 96.25 89 ILE A CA 1
ATOM 738 C C . ILE A 1 89 ? 0.551 -12.838 -6.007 1.00 96.25 89 ILE A C 1
ATOM 740 O O . ILE A 1 89 ? -0.018 -12.692 -4.928 1.00 96.25 89 ILE A O 1
ATOM 744 N N . GLY A 1 90 ? 1.712 -12.241 -6.280 1.00 95.62 90 GLY A N 1
ATOM 745 C CA . GLY A 1 90 ? 2.415 -11.391 -5.322 1.00 95.62 90 GLY A CA 1
ATOM 746 C C . GLY A 1 90 ? 1.573 -10.188 -4.902 1.00 95.62 90 GLY A C 1
ATOM 747 O O . GLY A 1 90 ? 1.408 -9.934 -3.707 1.00 95.62 90 GLY A O 1
ATOM 748 N N . VAL A 1 91 ? 0.987 -9.484 -5.877 1.00 97.00 91 VAL A N 1
ATOM 749 C CA . VAL A 1 91 ? 0.083 -8.357 -5.615 1.00 97.00 91 VAL A CA 1
ATOM 750 C C . VAL A 1 91 ? -1.164 -8.829 -4.874 1.00 97.00 91 VAL A C 1
ATOM 752 O O . VAL A 1 91 ? -1.555 -8.182 -3.904 1.00 97.00 91 VAL A O 1
ATOM 755 N N . GLY A 1 92 ? -1.751 -9.964 -5.258 1.00 97.00 92 GLY A N 1
ATOM 756 C CA . GLY A 1 92 ? -2.912 -10.543 -4.583 1.00 97.00 92 GLY A CA 1
ATOM 757 C C . GLY A 1 92 ? -2.645 -10.864 -3.110 1.00 97.00 92 GLY A C 1
ATOM 758 O O . GLY A 1 92 ? -3.401 -10.431 -2.244 1.00 97.00 92 GLY A O 1
ATOM 759 N N . ILE A 1 93 ? -1.536 -11.543 -2.792 1.00 96.94 93 ILE A N 1
ATOM 760 C CA . ILE A 1 93 ? -1.165 -11.891 -1.408 1.00 96.94 93 ILE A CA 1
ATOM 761 C C . ILE A 1 93 ? -0.952 -10.631 -0.563 1.00 96.94 93 ILE A C 1
ATOM 763 O O . ILE A 1 93 ? -1.491 -10.526 0.540 1.00 96.94 93 ILE A O 1
ATOM 767 N N . VAL A 1 94 ? -0.193 -9.656 -1.072 1.00 96.56 94 VAL A N 1
ATOM 768 C CA . VAL A 1 94 ? 0.043 -8.395 -0.354 1.00 96.56 94 VAL A CA 1
ATOM 769 C C . VAL A 1 94 ? -1.270 -7.647 -0.133 1.00 96.56 94 VAL A C 1
ATOM 771 O O . VAL A 1 94 ? -1.553 -7.217 0.985 1.00 96.56 94 VAL A O 1
ATOM 774 N N . SER A 1 95 ? -2.094 -7.543 -1.174 1.00 97.00 95 SER A N 1
ATOM 775 C CA . SER A 1 95 ? -3.399 -6.883 -1.112 1.00 97.00 95 SER A CA 1
ATOM 776 C C . SER A 1 95 ? -4.329 -7.555 -0.111 1.00 97.00 95 SER A C 1
ATOM 778 O O . SER A 1 95 ? -5.013 -6.860 0.630 1.00 97.00 95 SER A O 1
ATOM 780 N N . PHE A 1 96 ? -4.318 -8.889 -0.038 1.00 96.81 96 PHE A N 1
ATOM 781 C CA . PHE A 1 96 ? -5.093 -9.649 0.937 1.00 96.81 96 PHE A CA 1
ATOM 782 C C . PHE A 1 96 ? -4.684 -9.311 2.371 1.00 96.81 96 PHE A C 1
ATOM 784 O O . PHE A 1 96 ? -5.540 -8.978 3.185 1.00 96.81 96 PHE A O 1
ATOM 791 N N . LEU A 1 97 ? -3.384 -9.361 2.684 1.00 96.06 97 LEU A N 1
ATOM 792 C CA . LEU A 1 97 ? -2.878 -9.082 4.033 1.00 96.06 97 LEU A CA 1
ATOM 793 C C . LEU A 1 97 ? -3.168 -7.642 4.470 1.00 96.06 97 LEU A C 1
ATOM 795 O O . LEU A 1 97 ? -3.535 -7.397 5.622 1.00 96.06 97 LEU A O 1
ATOM 799 N N . LEU A 1 98 ? -3.016 -6.694 3.545 1.00 95.50 98 LEU A N 1
ATOM 800 C CA . LEU A 1 98 ? -3.321 -5.290 3.779 1.00 95.50 98 LEU A CA 1
ATOM 801 C C . LEU A 1 98 ? -4.831 -5.078 3.964 1.00 95.50 98 LEU A C 1
ATOM 803 O O . LEU A 1 98 ? -5.233 -4.503 4.976 1.00 95.50 98 LEU A O 1
ATOM 807 N N . ALA A 1 99 ? -5.665 -5.595 3.060 1.00 94.88 99 ALA A N 1
ATOM 808 C CA . ALA A 1 99 ? -7.118 -5.468 3.140 1.00 94.88 99 ALA A CA 1
ATOM 809 C C . ALA A 1 99 ? -7.678 -6.105 4.417 1.00 94.88 99 ALA A C 1
ATOM 811 O O . ALA A 1 99 ? -8.510 -5.496 5.089 1.00 94.88 99 ALA A O 1
ATOM 812 N N . LEU A 1 100 ? -7.165 -7.280 4.794 1.00 93.38 100 LEU A N 1
ATOM 813 C CA . LEU A 1 100 ? -7.553 -7.979 6.016 1.00 93.38 100 LEU A CA 1
ATOM 814 C C . LEU A 1 100 ? -7.314 -7.115 7.247 1.00 93.38 100 LEU A C 1
ATOM 816 O O . LEU A 1 100 ? -8.208 -6.967 8.077 1.00 93.38 100 LEU A O 1
ATOM 820 N N . GLN A 1 101 ? -6.135 -6.500 7.354 1.00 92.19 101 GLN A N 1
ATOM 821 C CA . GLN A 1 101 ? -5.856 -5.613 8.474 1.00 92.19 101 GLN A CA 1
ATOM 822 C C . GLN A 1 101 ? -6.759 -4.375 8.475 1.00 92.19 101 GLN A C 1
ATOM 824 O O . GLN A 1 101 ? -7.224 -3.971 9.542 1.00 92.19 101 GLN A O 1
ATOM 829 N N . LEU A 1 102 ? -6.985 -3.757 7.314 1.00 91.31 102 LEU A N 1
ATOM 830 C CA . LEU A 1 102 ? -7.762 -2.524 7.228 1.00 91.31 102 LEU A CA 1
ATOM 831 C C . LEU A 1 102 ? -9.230 -2.776 7.582 1.00 91.31 102 LEU A C 1
ATOM 833 O O . LEU A 1 102 ? -9.789 -2.070 8.417 1.00 91.31 102 LEU A O 1
ATOM 837 N N . ILE A 1 103 ? -9.835 -3.813 7.005 1.00 89.62 103 ILE A N 1
ATOM 838 C CA . ILE A 1 103 ? -11.245 -4.150 7.222 1.00 89.62 103 ILE A CA 1
ATOM 839 C C . ILE A 1 103 ? -11.474 -4.664 8.647 1.00 89.62 103 ILE A C 1
ATOM 841 O O . ILE A 1 103 ? -12.486 -4.346 9.270 1.00 89.62 103 ILE A O 1
ATOM 845 N N . TRP A 1 104 ? -10.522 -5.407 9.211 1.00 86.81 104 TRP A N 1
ATOM 846 C CA . TRP A 1 104 ? -10.626 -5.842 10.602 1.00 86.81 104 TRP A CA 1
ATOM 847 C C . TRP A 1 104 ? -10.506 -4.677 11.599 1.00 86.81 104 TRP A C 1
ATOM 849 O O . TRP A 1 104 ? -11.136 -4.701 12.651 1.00 86.81 104 TRP A O 1
ATOM 859 N N . SER A 1 105 ? -9.791 -3.599 11.250 1.00 82.31 105 SER A N 1
ATOM 860 C CA . SER A 1 105 ? -9.694 -2.406 12.109 1.00 82.31 105 SER A CA 1
ATOM 861 C C . SER A 1 105 ? -11.000 -1.599 12.242 1.00 82.31 105 SER A C 1
ATOM 863 O O . SER A 1 105 ? -11.093 -0.724 13.105 1.00 82.31 105 SER A O 1
ATOM 865 N N . VAL A 1 106 ? -12.013 -1.901 11.418 1.00 76.25 106 VAL A N 1
ATOM 866 C CA . VAL A 1 106 ? -13.326 -1.224 11.400 1.00 76.25 106 VAL A CA 1
ATOM 867 C C . VAL A 1 106 ? -14.215 -1.690 12.542 1.00 76.25 106 VAL A C 1
ATOM 869 O O . VAL A 1 106 ? -14.818 -0.885 13.244 1.00 76.25 106 VAL A O 1
ATOM 872 N N . ARG A 1 107 ? -14.294 -3.008 12.729 1.00 69.25 107 ARG A N 1
ATOM 873 C CA . ARG A 1 107 ? -15.026 -3.650 13.819 1.00 69.25 107 ARG A CA 1
ATOM 874 C C . ARG A 1 107 ? -14.026 -4.528 14.541 1.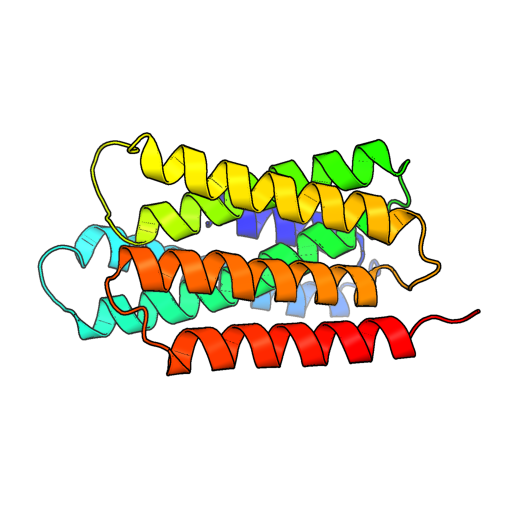00 69.25 107 ARG A C 1
ATOM 876 O O . ARG A 1 107 ? -13.779 -5.654 14.118 1.00 69.25 107 ARG A O 1
ATOM 883 N N . LEU A 1 108 ? -13.419 -3.969 15.586 1.00 65.75 108 LEU A N 1
ATOM 884 C CA . LEU A 1 108 ? -12.412 -4.617 16.430 1.00 65.75 108 LEU A CA 1
ATOM 885 C C . LEU A 1 108 ? -13.066 -5.712 17.290 1.00 65.75 108 LEU A C 1
ATOM 887 O O . LEU A 1 108 ? -13.126 -5.630 18.513 1.00 65.75 108 LEU A O 1
ATOM 891 N N . ASN A 1 109 ? -13.600 -6.729 16.620 1.00 68.38 109 ASN A N 1
ATOM 892 C CA . ASN A 1 109 ? -14.178 -7.909 17.230 1.00 68.38 109 ASN A CA 1
ATOM 893 C C . ASN A 1 109 ? -13.057 -8.914 17.521 1.00 68.38 109 ASN A C 1
ATOM 895 O O . ASN A 1 109 ? -12.125 -9.081 16.729 1.00 68.38 109 ASN A O 1
ATOM 899 N N . LEU A 1 110 ? -13.180 -9.626 18.645 1.00 66.62 110 LEU A N 1
ATOM 900 C CA . LEU A 1 110 ? -12.238 -10.670 19.081 1.00 66.62 110 LEU A CA 1
ATOM 901 C C . LEU A 1 110 ? -12.097 -11.823 18.073 1.00 66.62 110 LEU A C 1
ATOM 903 O O . LEU A 1 110 ? -11.099 -12.538 18.095 1.00 66.62 110 LEU A O 1
ATOM 907 N N . SER A 1 111 ? -13.082 -12.009 17.190 1.00 73.81 111 SER A N 1
ATOM 908 C CA . SER A 1 111 ? -13.065 -13.029 16.142 1.00 73.81 111 SER A CA 1
ATOM 909 C C . SER A 1 111 ? -13.130 -12.397 14.755 1.00 73.81 111 SER A C 1
ATOM 911 O O . SER A 1 111 ? -13.803 -11.388 14.537 1.00 73.81 111 SER A O 1
ATOM 913 N N . ILE A 1 112 ? -12.409 -12.999 13.809 1.00 80.19 112 ILE A N 1
ATOM 914 C CA . ILE A 1 112 ? -12.447 -12.588 12.408 1.00 80.19 112 ILE A CA 1
ATOM 915 C C . ILE A 1 112 ? -13.727 -13.148 11.791 1.00 80.19 112 ILE A C 1
ATOM 917 O O . ILE A 1 112 ? -13.870 -14.357 11.603 1.00 80.19 112 ILE A O 1
ATOM 921 N N . GLU A 1 113 ? -14.658 -12.261 11.460 1.00 85.88 113 GLU A N 1
ATOM 922 C CA . GLU A 1 113 ? -15.895 -12.642 10.789 1.00 85.88 113 GLU A CA 1
ATOM 923 C C . GLU A 1 113 ? -15.632 -13.117 9.355 1.00 85.88 113 GLU A C 1
ATOM 925 O O . GLU A 1 113 ? -14.798 -12.572 8.625 1.00 85.88 113 GLU A O 1
ATOM 930 N N . ARG A 1 114 ? -16.418 -14.099 8.898 1.00 87.06 114 ARG A N 1
ATOM 931 C CA . ARG A 1 114 ? -16.335 -14.620 7.523 1.00 87.06 114 ARG A CA 1
ATOM 932 C C . ARG A 1 114 ? -16.522 -13.520 6.472 1.00 87.06 114 ARG A C 1
ATOM 934 O O . ARG A 1 114 ? -15.904 -13.577 5.413 1.00 87.06 114 ARG A O 1
ATOM 941 N N . MET A 1 115 ? -17.337 -12.510 6.776 1.00 87.75 115 MET A N 1
ATOM 942 C CA . MET A 1 115 ? -17.567 -11.357 5.903 1.00 87.75 115 MET A CA 1
ATOM 943 C C . MET A 1 115 ? -16.284 -10.544 5.663 1.00 87.75 115 MET A C 1
ATOM 945 O O . MET A 1 115 ? -16.003 -10.171 4.527 1.00 87.75 115 MET A O 1
ATOM 949 N N . ILE A 1 116 ? -15.465 -10.339 6.702 1.00 89.56 116 ILE A N 1
ATOM 950 C CA . ILE A 1 116 ? -14.182 -9.620 6.619 1.00 89.56 116 ILE A CA 1
ATOM 951 C C . ILE A 1 116 ? -13.214 -10.372 5.701 1.00 89.56 116 ILE A C 1
ATOM 953 O O . ILE A 1 116 ? -12.586 -9.768 4.827 1.00 89.56 116 ILE A O 1
ATOM 957 N N . LEU A 1 117 ? -13.129 -11.697 5.855 1.00 91.88 117 LEU A N 1
ATOM 958 C CA . LEU A 1 117 ? -12.294 -12.546 5.001 1.00 91.88 117 LEU A CA 1
ATOM 959 C C . LEU A 1 117 ? -12.740 -12.497 3.537 1.00 91.88 117 LEU A C 1
ATOM 961 O O . LEU A 1 117 ? -11.895 -12.351 2.657 1.00 91.88 117 LEU A O 1
ATOM 965 N N . LEU A 1 118 ? -14.049 -12.570 3.277 1.00 93.38 118 LEU A N 1
ATOM 966 C CA . LEU A 1 118 ? -14.599 -12.513 1.920 1.00 93.38 118 LEU A CA 1
ATOM 967 C C . LEU A 1 118 ? -14.299 -11.176 1.234 1.00 93.38 118 LEU A C 1
ATOM 969 O O . LEU A 1 118 ? -13.827 -11.180 0.101 1.00 93.38 118 LEU A O 1
ATOM 973 N N . PHE A 1 119 ? -14.498 -10.043 1.914 1.00 93.81 119 PHE A N 1
ATOM 974 C CA . PHE A 1 119 ? -14.165 -8.734 1.340 1.00 93.81 119 PHE A CA 1
ATOM 975 C C . PHE A 1 119 ? -12.664 -8.556 1.106 1.00 93.81 119 PHE A C 1
ATOM 977 O O . PHE A 1 119 ? -12.261 -8.022 0.075 1.00 93.81 119 PHE A O 1
ATOM 984 N N . SER A 1 120 ? -11.829 -9.038 2.027 1.00 94.88 120 SER A N 1
ATOM 985 C CA . SER A 1 120 ? -10.369 -8.972 1.879 1.00 94.88 120 SER A CA 1
ATOM 986 C C . SER A 1 120 ? -9.888 -9.812 0.697 1.00 94.88 120 SER A C 1
ATOM 988 O O . SER A 1 120 ? -9.036 -9.379 -0.076 1.00 94.88 120 SER A O 1
ATOM 990 N N . PHE A 1 121 ? -10.473 -10.999 0.524 1.00 96.25 121 PHE A N 1
ATOM 991 C CA . PHE A 1 121 ? -10.205 -11.872 -0.614 1.00 96.25 121 PHE A CA 1
ATOM 992 C C . PHE A 1 121 ? -10.702 -11.269 -1.931 1.00 96.25 121 PHE A C 1
ATOM 994 O O . PHE A 1 121 ? -9.997 -11.320 -2.933 1.00 96.25 121 PHE A O 1
ATOM 1001 N N . PHE A 1 122 ? -11.871 -10.629 -1.926 1.00 96.75 122 PHE A N 1
ATOM 1002 C CA . PHE A 1 122 ? -12.405 -9.930 -3.093 1.00 96.75 122 PHE A CA 1
ATOM 1003 C C . PHE A 1 122 ? -11.488 -8.787 -3.557 1.00 96.75 122 PHE A C 1
ATOM 1005 O O . PHE A 1 122 ? -11.175 -8.699 -4.742 1.00 96.75 122 PHE A O 1
ATOM 1012 N N . ILE A 1 123 ? -10.982 -7.961 -2.630 1.00 96.44 123 ILE A N 1
ATOM 1013 C CA . ILE A 1 123 ? -9.995 -6.915 -2.953 1.00 96.44 123 ILE A CA 1
ATOM 1014 C C . ILE A 1 123 ? -8.718 -7.531 -3.537 1.00 96.44 123 ILE A C 1
ATOM 1016 O O . ILE A 1 123 ? -8.182 -7.034 -4.527 1.00 96.44 123 ILE A O 1
ATOM 1020 N N . ALA A 1 124 ? -8.235 -8.616 -2.930 1.00 97.31 124 ALA A N 1
ATOM 1021 C CA . ALA A 1 124 ? -7.037 -9.313 -3.378 1.00 97.31 124 ALA A CA 1
ATOM 1022 C C . ALA A 1 124 ? -7.172 -9.876 -4.796 1.00 97.31 124 ALA A C 1
ATOM 1024 O O . ALA A 1 124 ? -6.238 -9.743 -5.585 1.00 97.31 124 ALA A O 1
ATOM 1025 N N . LEU A 1 125 ? -8.326 -10.463 -5.124 1.00 97.50 125 LEU A N 1
ATOM 1026 C CA . LEU A 1 125 ? -8.615 -10.968 -6.464 1.00 97.50 125 LEU A CA 1
ATOM 1027 C C . LEU A 1 125 ? -8.599 -9.843 -7.497 1.00 97.50 125 LEU A C 1
ATOM 1029 O O . LEU A 1 125 ? -7.851 -9.937 -8.465 1.00 97.50 125 LEU A O 1
ATOM 1033 N N . ILE A 1 126 ? -9.337 -8.754 -7.254 1.00 97.44 126 ILE A N 1
ATOM 1034 C CA . ILE A 1 126 ? -9.395 -7.624 -8.194 1.00 97.44 126 ILE A CA 1
ATOM 1035 C C . ILE A 1 126 ? -7.998 -7.047 -8.439 1.00 97.44 126 ILE A C 1
ATOM 1037 O O . ILE A 1 126 ? -7.609 -6.810 -9.579 1.00 97.44 126 ILE A O 1
ATOM 1041 N N . LEU A 1 127 ? -7.215 -6.826 -7.381 1.00 97.69 127 LEU A N 1
ATOM 1042 C CA . LEU A 1 127 ? -5.873 -6.259 -7.529 1.00 97.69 127 LEU A CA 1
ATOM 1043 C C . LEU A 1 127 ? -4.887 -7.235 -8.170 1.00 97.69 127 LEU A C 1
ATOM 1045 O O . LEU A 1 127 ? -4.029 -6.804 -8.939 1.00 97.69 127 LEU A O 1
ATOM 1049 N N . GLY A 1 128 ? -5.020 -8.534 -7.897 1.00 96.81 128 GLY A N 1
ATOM 1050 C CA . GLY A 1 128 ? -4.253 -9.574 -8.575 1.00 96.81 128 GLY A CA 1
ATOM 1051 C C . GLY A 1 128 ? -4.537 -9.604 -10.078 1.00 96.81 128 GLY A C 1
ATOM 1052 O O . GLY A 1 128 ? -3.603 -9.619 -10.876 1.00 96.81 128 GLY A O 1
ATOM 1053 N N . GLU A 1 129 ? -5.807 -9.529 -10.477 1.00 96.50 129 GLU A N 1
ATOM 1054 C CA . GLU A 1 129 ? -6.221 -9.458 -11.883 1.00 96.50 129 GLU A CA 1
ATOM 1055 C C . GLU A 1 129 ? -5.741 -8.174 -12.568 1.00 96.50 129 GLU A C 1
ATOM 1057 O O . GLU A 1 129 ? -5.181 -8.231 -13.664 1.00 96.50 129 GLU A O 1
ATOM 1062 N N . LEU A 1 130 ? -5.864 -7.017 -11.910 1.00 96.00 130 LEU A N 1
ATOM 1063 C CA . LEU A 1 130 ? -5.330 -5.755 -12.430 1.00 96.00 130 LEU A CA 1
ATOM 1064 C C . LEU A 1 130 ? -3.807 -5.807 -12.608 1.00 96.00 130 LEU A C 1
ATOM 1066 O O . LEU A 1 130 ? -3.288 -5.269 -13.585 1.00 96.00 130 LEU A O 1
ATOM 1070 N N . ALA A 1 131 ? -3.082 -6.474 -11.708 1.00 95.69 131 ALA A N 1
ATOM 1071 C CA . ALA A 1 131 ? -1.640 -6.670 -11.837 1.00 95.69 131 ALA A CA 1
ATOM 1072 C C . ALA A 1 131 ? -1.270 -7.646 -12.965 1.00 95.69 131 ALA A C 1
ATOM 1074 O O . ALA A 1 131 ? -0.256 -7.440 -13.638 1.00 95.69 131 ALA A O 1
ATOM 1075 N N . LEU A 1 132 ? -2.089 -8.677 -13.206 1.00 94.62 132 LEU A N 1
ATOM 1076 C CA . LEU A 1 132 ? -1.933 -9.573 -14.355 1.00 94.62 132 LEU A CA 1
ATOM 1077 C C . LEU A 1 132 ? -2.087 -8.798 -15.661 1.00 94.62 132 LEU A C 1
ATOM 1079 O O . LEU A 1 132 ? -1.184 -8.835 -16.491 1.00 94.62 132 LEU A O 1
ATOM 1083 N N . ILE A 1 133 ? -3.181 -8.044 -15.810 1.00 93.62 133 ILE A N 1
ATOM 1084 C CA . ILE A 1 133 ? -3.440 -7.212 -16.993 1.00 93.62 133 ILE A CA 1
ATOM 1085 C C . ILE A 1 133 ? -2.322 -6.180 -17.163 1.00 93.62 133 ILE A C 1
ATOM 1087 O O . ILE A 1 133 ? -1.745 -6.059 -18.241 1.00 93.62 133 ILE A O 1
ATOM 1091 N N . GLY A 1 134 ? -1.958 -5.486 -16.082 1.00 91.12 134 GLY A N 1
ATOM 1092 C CA . GLY A 1 134 ? -0.898 -4.482 -16.079 1.00 91.12 134 GLY A CA 1
ATOM 1093 C C . GLY A 1 134 ? 0.478 -5.031 -16.456 1.00 91.12 134 GLY A C 1
ATOM 1094 O O . GLY A 1 134 ? 1.280 -4.293 -17.017 1.00 91.12 134 GLY A O 1
ATOM 1095 N N . SER A 1 135 ? 0.743 -6.322 -16.224 1.00 90.44 135 SER A N 1
ATOM 1096 C CA . SER A 1 135 ? 2.007 -6.962 -16.619 1.00 90.44 135 SER A CA 1
ATOM 1097 C C . SER A 1 135 ? 2.173 -7.090 -18.139 1.00 90.44 135 SER A C 1
ATOM 1099 O O . SER A 1 135 ? 3.299 -7.235 -18.606 1.00 90.44 135 SER A O 1
ATOM 1101 N N . PHE A 1 136 ? 1.084 -7.022 -18.915 1.00 90.00 136 PHE A N 1
ATOM 1102 C CA . PHE A 1 136 ? 1.134 -7.016 -20.383 1.00 90.00 136 PHE A CA 1
ATOM 1103 C C . PHE A 1 136 ? 1.292 -5.611 -20.974 1.00 90.00 136 PHE A C 1
ATOM 1105 O O . PHE A 1 136 ? 1.564 -5.475 -22.166 1.00 90.00 136 PHE A O 1
ATOM 1112 N N . VAL A 1 137 ? 1.120 -4.563 -20.165 1.00 89.38 137 VAL A N 1
ATOM 1113 C CA . VAL A 1 137 ? 1.191 -3.175 -20.627 1.00 89.38 137 VAL A CA 1
ATOM 1114 C C . VAL A 1 137 ? 2.623 -2.655 -20.432 1.00 89.38 137 VAL A C 1
ATOM 1116 O O . VAL A 1 137 ? 3.161 -2.772 -19.328 1.00 89.38 137 VAL A O 1
ATOM 1119 N N . PRO A 1 138 ? 3.261 -2.050 -21.453 1.00 86.75 138 PRO A N 1
ATOM 1120 C CA . PRO A 1 138 ? 4.631 -1.541 -21.363 1.00 86.75 138 PRO A CA 1
ATOM 1121 C C . PRO A 1 138 ? 4.692 -0.221 -20.574 1.00 86.75 138 PRO A C 1
ATOM 1123 O O . PRO A 1 138 ? 4.942 0.857 -21.107 1.00 86.75 138 PRO A O 1
ATOM 1126 N N . VAL A 1 139 ? 4.446 -0.299 -19.267 1.00 90.06 139 VAL A N 1
ATOM 1127 C CA . VAL A 1 139 ? 4.432 0.838 -18.339 1.00 90.06 139 VAL A CA 1
ATOM 1128 C C . VAL A 1 139 ? 5.553 0.683 -17.319 1.00 90.06 139 VAL A C 1
ATOM 1130 O O . VAL A 1 139 ? 5.905 -0.419 -16.898 1.00 90.06 139 VAL A O 1
ATOM 1133 N N . LYS A 1 140 ? 6.134 1.807 -16.883 1.00 91.50 140 LYS A N 1
ATOM 1134 C CA . LYS A 1 140 ? 7.147 1.794 -15.820 1.00 91.50 140 LYS A CA 1
ATOM 1135 C C . LYS A 1 140 ? 6.552 1.180 -14.538 1.00 91.50 140 LYS A C 1
ATOM 1137 O O . LYS A 1 140 ? 5.473 1.617 -14.132 1.00 91.50 140 LYS A O 1
ATOM 1142 N N . PRO A 1 141 ? 7.267 0.284 -13.827 1.00 91.75 141 PRO A N 1
ATOM 1143 C CA . PRO A 1 141 ? 6.773 -0.346 -12.596 1.00 91.75 141 PRO A CA 1
ATOM 1144 C C . PRO A 1 141 ? 6.237 0.645 -11.559 1.00 91.75 141 PRO A C 1
ATOM 1146 O O . PRO A 1 141 ? 5.229 0.378 -10.920 1.00 91.75 141 PRO A O 1
ATOM 1149 N N . ALA A 1 142 ? 6.862 1.824 -11.449 1.00 92.38 142 ALA A N 1
ATOM 1150 C CA . ALA A 1 142 ? 6.420 2.898 -10.560 1.00 92.38 142 ALA A CA 1
ATOM 1151 C C . ALA A 1 142 ? 5.005 3.415 -10.868 1.00 92.38 142 ALA A C 1
ATOM 1153 O O . ALA A 1 142 ? 4.216 3.642 -9.952 1.00 92.38 142 ALA A O 1
ATOM 1154 N N . ILE A 1 143 ? 4.667 3.562 -12.148 1.00 93.56 143 ILE A N 1
ATOM 1155 C CA . ILE A 1 143 ? 3.363 4.073 -12.583 1.00 93.56 143 ILE A CA 1
ATOM 1156 C C . ILE A 1 143 ? 2.297 3.000 -12.361 1.00 93.56 143 ILE A C 1
ATOM 1158 O O . ILE A 1 143 ? 1.251 3.286 -11.784 1.00 93.56 143 ILE A O 1
ATOM 1162 N N . LEU A 1 144 ? 2.599 1.743 -12.705 1.00 94.94 144 LEU A N 1
ATOM 1163 C CA . LEU A 1 144 ? 1.695 0.627 -12.435 1.00 94.94 144 LEU A CA 1
ATOM 1164 C C . LEU A 1 144 ? 1.479 0.415 -10.923 1.00 94.94 144 LEU A C 1
ATOM 1166 O O . LEU A 1 144 ? 0.351 0.182 -10.499 1.00 94.94 144 LEU A O 1
ATOM 1170 N N . SER A 1 145 ? 2.512 0.577 -10.087 1.00 95.50 145 SER A N 1
ATOM 1171 C CA . SER A 1 145 ? 2.351 0.519 -8.627 1.00 95.50 145 SER A CA 1
ATOM 1172 C C . SER A 1 145 ? 1.469 1.646 -8.085 1.00 95.50 145 SER A C 1
ATOM 1174 O O . SER A 1 145 ? 0.652 1.388 -7.209 1.00 95.50 145 SER A O 1
ATOM 1176 N N . LEU A 1 146 ? 1.564 2.869 -8.628 1.00 95.19 146 LEU A N 1
ATOM 1177 C CA . LEU A 1 146 ? 0.659 3.966 -8.255 1.00 95.19 146 LEU A CA 1
ATOM 1178 C C . LEU A 1 146 ? -0.790 3.650 -8.637 1.00 95.19 146 LEU A C 1
ATOM 1180 O O . LEU A 1 146 ? -1.695 3.873 -7.833 1.00 95.19 146 LEU A O 1
ATOM 1184 N N . PHE A 1 147 ? -1.005 3.093 -9.831 1.00 96.44 147 PHE A N 1
ATOM 1185 C CA . PHE A 1 147 ? -2.327 2.669 -10.284 1.00 96.44 147 PHE A CA 1
ATOM 1186 C C . PHE A 1 147 ? -2.929 1.582 -9.379 1.00 96.44 147 PHE A C 1
ATOM 1188 O O . PHE A 1 147 ? -4.080 1.698 -8.951 1.00 96.44 147 PHE A O 1
ATOM 1195 N N . LEU A 1 148 ? -2.149 0.556 -9.026 1.00 96.88 148 LEU A N 1
ATOM 1196 C CA . LEU A 1 148 ? -2.585 -0.511 -8.119 1.00 96.88 148 LEU A CA 1
ATOM 1197 C C . LEU A 1 148 ? -2.858 0.015 -6.705 1.00 96.88 148 LEU A C 1
ATOM 1199 O O . LEU A 1 148 ? -3.867 -0.344 -6.106 1.00 96.88 148 LEU A O 1
ATOM 1203 N N . THR A 1 149 ? -2.020 0.911 -6.183 1.00 97.31 149 THR A N 1
ATOM 1204 C CA . THR A 1 149 ? -2.233 1.551 -4.877 1.00 97.31 149 THR A CA 1
ATOM 1205 C C . THR A 1 149 ? -3.480 2.433 -4.863 1.00 97.31 149 THR A C 1
ATOM 1207 O O . THR A 1 149 ? -4.254 2.383 -3.910 1.00 97.31 149 THR A O 1
ATOM 1210 N N . SER A 1 150 ? -3.733 3.204 -5.923 1.00 96.19 150 SER A N 1
ATOM 1211 C CA . SER A 1 150 ? -4.974 3.977 -6.062 1.00 96.19 150 SER A CA 1
ATOM 1212 C C . SER A 1 150 ? -6.203 3.071 -6.182 1.00 96.19 150 SER A C 1
ATOM 1214 O O . SER A 1 150 ? -7.235 3.338 -5.569 1.00 96.19 150 SER A O 1
ATOM 1216 N N . SER A 1 151 ? -6.089 1.955 -6.902 1.00 96.94 151 SER A N 1
ATOM 1217 C CA . SER A 1 151 ? -7.151 0.947 -6.979 1.00 96.94 151 SER A CA 1
ATOM 1218 C C . SER A 1 151 ? -7.428 0.334 -5.604 1.00 96.94 151 SER A C 1
ATOM 1220 O O . SER A 1 151 ? -8.580 0.264 -5.181 1.00 96.94 151 SER A O 1
ATOM 1222 N N . TYR A 1 152 ? -6.377 -0.015 -4.858 1.00 97.19 152 TYR A N 1
ATOM 1223 C CA . TYR A 1 152 ? -6.486 -0.493 -3.482 1.00 97.19 152 TYR A CA 1
ATOM 1224 C C . TYR A 1 152 ? -7.182 0.534 -2.585 1.00 97.19 152 TYR A C 1
ATOM 1226 O O . TYR A 1 152 ? -8.129 0.178 -1.887 1.00 97.19 152 TYR A O 1
ATOM 1234 N N . TYR A 1 153 ? -6.783 1.808 -2.646 1.00 95.06 153 TYR A N 1
ATOM 1235 C CA . TYR A 1 153 ? -7.425 2.901 -1.910 1.00 95.06 153 TYR A CA 1
ATOM 1236 C C . TYR A 1 153 ? -8.922 2.986 -2.165 1.00 95.06 153 TYR A C 1
ATOM 1238 O O . TYR A 1 153 ? -9.707 3.042 -1.224 1.00 95.06 153 TYR A O 1
ATOM 1246 N N . CYS A 1 154 ? -9.313 2.999 -3.440 1.00 94.88 154 CYS A N 1
ATOM 1247 C CA . CYS A 1 154 ? -10.696 3.232 -3.817 1.00 94.88 154 CYS A CA 1
ATOM 1248 C C . CYS A 1 154 ? -11.573 2.046 -3.426 1.00 94.88 154 CYS A C 1
ATOM 1250 O O . CYS A 1 154 ? -12.613 2.233 -2.804 1.00 94.88 154 CYS A O 1
ATOM 1252 N N . ILE A 1 155 ? -11.136 0.819 -3.717 1.00 94.94 155 ILE A N 1
ATOM 1253 C CA . ILE A 1 155 ? -11.922 -0.381 -3.409 1.00 94.94 155 ILE A CA 1
ATOM 1254 C C . ILE A 1 155 ? -12.006 -0.588 -1.891 1.00 94.94 155 ILE A C 1
ATOM 1256 O O . ILE A 1 155 ? -13.094 -0.792 -1.352 1.00 94.94 155 ILE A O 1
ATOM 1260 N N . SER A 1 156 ? -10.874 -0.508 -1.185 1.00 93.19 156 SER A N 1
ATOM 1261 C CA . SER A 1 156 ? -10.858 -0.704 0.267 1.00 93.19 156 SER A CA 1
ATOM 1262 C C . SER A 1 156 ? -11.569 0.427 1.016 1.00 93.19 156 SER A C 1
ATOM 1264 O O . SER A 1 156 ? -12.276 0.153 1.983 1.00 93.19 156 SER A O 1
ATOM 1266 N N . GLY A 1 157 ? -11.463 1.670 0.536 1.00 90.56 157 GLY A N 1
ATOM 1267 C CA . GLY A 1 157 ? -12.189 2.828 1.055 1.00 90.56 157 GLY A CA 1
ATOM 1268 C C . GLY A 1 157 ? -13.702 2.706 0.881 1.00 90.56 157 GLY A C 1
ATOM 1269 O O . GLY A 1 157 ? -14.444 2.938 1.830 1.00 90.56 157 GLY A O 1
ATOM 1270 N N . LEU A 1 158 ? -14.173 2.244 -0.283 1.00 91.94 158 LEU A N 1
ATOM 1271 C CA . LEU A 1 158 ? -15.597 1.979 -0.519 1.00 91.94 158 LEU A CA 1
ATOM 1272 C C . LEU A 1 158 ? -16.142 0.884 0.404 1.00 91.94 158 LEU A C 1
ATOM 1274 O O . LEU A 1 158 ? -17.201 1.059 1.007 1.00 91.94 158 LEU A O 1
ATOM 1278 N N . ILE A 1 159 ? -15.416 -0.230 0.543 1.00 91.12 159 ILE A N 1
ATOM 1279 C CA . ILE A 1 159 ? -15.802 -1.327 1.444 1.00 91.12 159 ILE A CA 1
ATOM 1280 C C . ILE A 1 159 ? -15.792 -0.853 2.898 1.00 91.12 159 ILE A C 1
ATOM 1282 O O . ILE A 1 159 ? -16.712 -1.165 3.651 1.00 91.12 159 ILE A O 1
ATOM 1286 N N . TYR A 1 160 ? -14.797 -0.056 3.289 1.00 87.56 160 TYR A N 1
ATOM 1287 C CA . TYR A 1 160 ? -14.755 0.577 4.601 1.00 87.56 160 TYR A CA 1
ATOM 1288 C C . TYR A 1 160 ? -15.998 1.440 4.850 1.00 87.56 160 TYR A C 1
ATOM 1290 O O . TYR A 1 160 ? -16.711 1.217 5.827 1.00 87.56 160 TYR A O 1
ATOM 1298 N N . SER A 1 161 ? -16.306 2.375 3.946 1.00 87.00 161 SER A N 1
ATOM 1299 C CA . SER A 1 161 ? -17.478 3.252 4.059 1.00 87.00 161 SER A CA 1
ATOM 1300 C C . SER A 1 161 ? -18.793 2.472 4.083 1.00 87.00 161 SER A C 1
ATOM 1302 O O . SER A 1 161 ? -19.727 2.870 4.778 1.00 87.00 161 SER A O 1
ATOM 1304 N N . PHE A 1 162 ? -18.867 1.348 3.367 1.00 87.12 162 PHE A N 1
ATOM 1305 C CA . PHE A 1 162 ? -20.002 0.430 3.423 1.00 87.12 162 PHE A CA 1
ATOM 1306 C C . PHE A 1 162 ? -20.151 -0.224 4.805 1.00 87.12 162 PHE A C 1
ATOM 1308 O O . PHE A 1 162 ? -21.244 -0.224 5.370 1.00 87.12 162 PHE A O 1
ATOM 1315 N N . LEU A 1 163 ? -19.061 -0.730 5.386 1.00 84.69 163 LEU A N 1
ATOM 1316 C CA . LEU A 1 163 ? -19.072 -1.406 6.690 1.00 84.69 163 LEU A CA 1
ATOM 1317 C C . LEU A 1 163 ? -19.300 -0.458 7.876 1.00 84.69 163 LEU A C 1
ATOM 1319 O O . LEU A 1 163 ? -19.927 -0.857 8.865 1.00 84.69 163 LEU A O 1
ATOM 1323 N N . ASP A 1 164 ? -18.826 0.784 7.756 1.00 81.44 164 ASP A N 1
ATOM 1324 C CA . ASP A 1 164 ? -19.041 1.876 8.714 1.00 81.44 164 ASP A CA 1
ATOM 1325 C C . ASP A 1 164 ? -20.419 2.554 8.538 1.00 81.44 164 ASP A C 1
ATOM 1327 O O . ASP A 1 164 ? -20.730 3.520 9.226 1.00 81.44 164 ASP A O 1
ATOM 1331 N N . GLN A 1 165 ? -21.265 2.054 7.621 1.00 79.81 165 GLN A N 1
ATOM 1332 C CA . GLN A 1 165 ? -22.610 2.577 7.318 1.00 79.81 165 GLN A CA 1
ATOM 1333 C C . GLN A 1 165 ? -22.635 4.055 6.881 1.00 79.81 165 GLN A C 1
ATOM 1335 O O . GLN A 1 165 ? -23.644 4.743 7.021 1.00 79.81 165 GLN A O 1
ATOM 1340 N N . ARG A 1 166 ? -21.534 4.548 6.306 1.00 77.75 166 ARG A N 1
ATOM 1341 C CA . ARG A 1 166 ? -21.373 5.924 5.800 1.00 77.75 166 ARG A CA 1
ATOM 1342 C C . ARG A 1 166 ? -21.250 5.971 4.282 1.00 77.75 166 ARG A C 1
ATOM 1344 O O . ARG A 1 166 ? -20.610 6.864 3.730 1.00 77.75 166 ARG A O 1
ATOM 1351 N N . LEU A 1 167 ? -21.818 4.984 3.595 1.00 80.50 167 LEU A N 1
ATOM 1352 C CA . LEU A 1 167 ? -21.767 4.919 2.143 1.00 80.50 167 LEU A CA 1
ATOM 1353 C C . LEU A 1 167 ? -22.805 5.867 1.537 1.00 80.50 167 LEU A C 1
ATOM 1355 O O . LEU A 1 167 ? -23.928 5.479 1.220 1.00 80.50 167 LEU A O 1
ATOM 1359 N N . PHE A 1 168 ? -22.410 7.125 1.383 1.00 84.06 168 PHE A N 1
ATOM 1360 C CA . PHE A 1 168 ? -23.188 8.129 0.669 1.00 84.06 168 PHE A CA 1
ATOM 1361 C C . PHE A 1 168 ? -22.864 8.097 -0.830 1.00 84.06 168 PHE A C 1
ATOM 1363 O O . PHE A 1 168 ? -21.772 7.691 -1.242 1.00 84.06 168 PHE A O 1
ATOM 1370 N N . LYS A 1 169 ? -23.811 8.539 -1.669 1.00 81.88 169 LYS A N 1
ATOM 1371 C CA . LYS A 1 169 ? -23.615 8.598 -3.132 1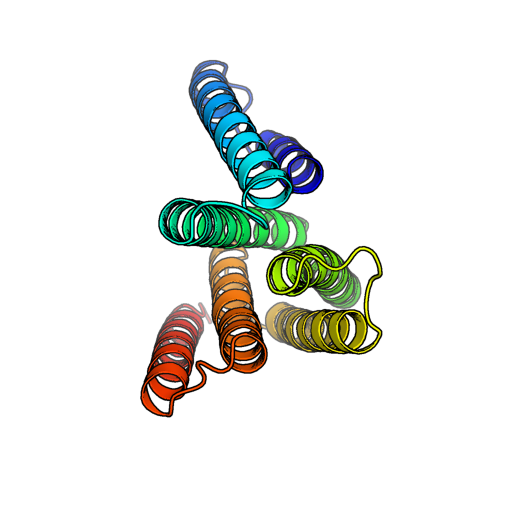.00 81.88 169 LYS A CA 1
ATOM 1372 C C . LYS A 1 169 ? -22.448 9.516 -3.499 1.00 81.88 169 LYS A C 1
ATOM 1374 O O . LYS A 1 169 ? -21.724 9.254 -4.456 1.00 81.88 169 LYS A O 1
ATOM 1379 N N . GLU A 1 170 ? -22.254 10.564 -2.712 1.00 86.12 170 GLU A N 1
ATOM 1380 C CA . GLU A 1 170 ? -21.168 11.528 -2.810 1.00 86.12 170 GLU A CA 1
ATOM 1381 C C . GLU A 1 170 ? -19.815 10.843 -2.607 1.00 86.12 170 GLU A C 1
ATOM 1383 O O . GLU A 1 170 ? -18.943 10.970 -3.462 1.00 86.12 170 GLU A O 1
ATOM 1388 N N . THR A 1 171 ? -19.681 10.030 -1.555 1.00 84.56 171 THR A N 1
ATOM 1389 C CA . THR A 1 171 ? -18.462 9.262 -1.259 1.00 84.56 171 THR A CA 1
ATOM 1390 C C . THR A 1 171 ? -18.133 8.278 -2.379 1.00 84.56 171 THR A C 1
ATOM 1392 O O . THR A 1 171 ? -16.985 8.179 -2.804 1.00 84.56 171 THR A O 1
ATOM 1395 N N . ILE A 1 172 ? -19.144 7.586 -2.918 1.00 88.62 172 ILE A N 1
ATOM 1396 C CA . ILE A 1 172 ? -18.951 6.686 -4.063 1.00 88.62 172 ILE A CA 1
ATOM 1397 C C . ILE A 1 172 ? -18.396 7.457 -5.265 1.00 88.62 172 ILE A C 1
ATOM 1399 O O . ILE A 1 172 ? -17.426 7.029 -5.891 1.00 88.62 172 ILE A O 1
ATOM 1403 N N . ARG A 1 173 ? -18.994 8.612 -5.575 1.00 90.31 173 ARG A N 1
ATOM 1404 C CA . ARG A 1 173 ? -18.572 9.457 -6.694 1.00 90.31 173 ARG A CA 1
ATOM 1405 C C . ARG A 1 173 ? -17.146 9.972 -6.514 1.00 90.31 173 ARG A C 1
ATOM 1407 O O . ARG A 1 173 ? -16.411 9.999 -7.493 1.00 90.31 173 ARG A O 1
ATOM 1414 N N . GLU A 1 174 ? -16.750 10.351 -5.301 1.00 89.81 174 GLU A N 1
ATOM 1415 C CA . GLU A 1 174 ? -15.386 10.800 -5.001 1.00 89.81 174 GLU A CA 1
ATOM 1416 C C . GLU A 1 174 ? -14.354 9.700 -5.272 1.00 89.81 174 GLU A C 1
ATOM 1418 O O . GLU A 1 174 ? -13.410 9.925 -6.029 1.00 89.81 174 GLU A O 1
ATOM 1423 N N . TYR A 1 175 ? -14.563 8.491 -4.743 1.00 91.12 175 TYR A N 1
ATOM 1424 C CA . TYR A 1 175 ? -13.650 7.369 -4.982 1.00 91.12 175 TYR A CA 1
ATOM 1425 C C . TYR A 1 175 ? -13.572 6.981 -6.461 1.00 91.12 175 TYR A C 1
ATOM 1427 O O . TYR A 1 175 ? -12.481 6.781 -6.993 1.00 91.12 175 TYR A O 1
ATOM 1435 N N . ILE A 1 176 ? -14.715 6.918 -7.150 1.00 92.38 176 ILE A N 1
ATOM 1436 C CA . ILE A 1 176 ? -14.752 6.601 -8.582 1.00 92.38 176 ILE A CA 1
ATOM 1437 C C 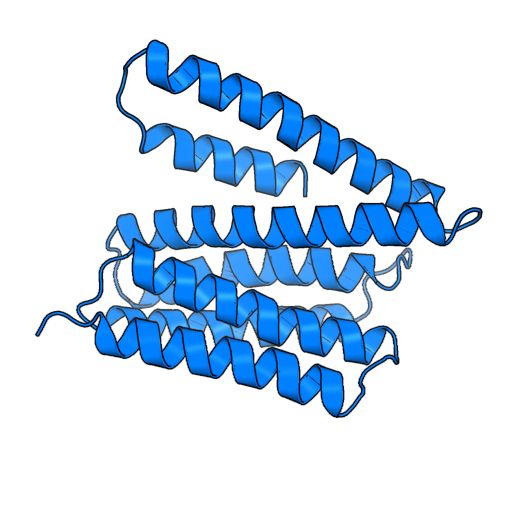. ILE A 1 176 ? -14.053 7.693 -9.402 1.00 92.38 176 ILE A C 1
ATOM 1439 O O . ILE A 1 176 ? -13.285 7.372 -10.305 1.00 92.38 176 ILE A O 1
ATOM 1443 N N . ALA A 1 177 ? -14.270 8.972 -9.085 1.00 91.94 177 ALA A N 1
ATOM 1444 C CA . ALA A 1 177 ? -13.621 10.079 -9.782 1.00 91.94 177 ALA A CA 1
ATOM 1445 C C . ALA A 1 177 ? -12.095 10.025 -9.626 1.00 91.94 177 ALA A C 1
ATOM 1447 O O . ALA A 1 177 ? -11.378 10.138 -10.620 1.00 91.94 177 ALA A O 1
ATOM 1448 N N . VAL A 1 178 ? -11.596 9.789 -8.407 1.00 92.88 178 VAL A N 1
ATOM 1449 C CA . VAL A 1 178 ? -10.157 9.621 -8.147 1.00 92.88 178 VAL A CA 1
ATOM 1450 C C . VAL A 1 178 ? -9.598 8.451 -8.955 1.00 92.88 178 VAL A C 1
ATOM 1452 O O . VAL A 1 178 ? -8.574 8.605 -9.622 1.00 92.88 178 VAL A O 1
ATOM 1455 N N . TRP A 1 179 ? -10.282 7.306 -8.950 1.00 94.25 179 TRP A N 1
ATOM 1456 C CA . TRP A 1 179 ? -9.840 6.129 -9.693 1.00 94.25 179 TRP A CA 1
ATOM 1457 C C . TRP A 1 179 ? -9.779 6.379 -11.206 1.00 94.25 179 TRP A C 1
ATOM 1459 O O . TRP A 1 179 ? -8.775 6.054 -11.837 1.00 94.25 179 TRP A O 1
ATOM 1469 N N . ILE A 1 180 ? -10.802 7.022 -11.782 1.00 94.19 180 ILE A N 1
ATOM 1470 C CA . ILE A 1 180 ? -10.844 7.379 -13.209 1.00 94.19 180 ILE A CA 1
ATOM 1471 C C . ILE A 1 180 ? -9.694 8.320 -13.574 1.00 94.19 180 ILE A C 1
ATOM 1473 O O . ILE A 1 180 ? -9.029 8.108 -14.586 1.00 94.19 180 ILE A O 1
ATOM 1477 N N . VAL A 1 181 ? -9.426 9.341 -12.756 1.00 94.88 181 VAL A N 1
ATOM 1478 C CA . VAL A 1 181 ? -8.321 10.278 -13.005 1.00 94.88 181 VAL A CA 1
ATOM 1479 C C . VAL A 1 181 ? -6.985 9.539 -13.018 1.00 94.88 181 VAL A C 1
ATOM 1481 O O . VAL A 1 181 ? -6.206 9.698 -13.957 1.00 94.88 181 VAL A O 1
ATOM 1484 N N . VAL A 1 182 ? -6.722 8.689 -12.021 1.00 93.50 182 VAL A N 1
ATOM 1485 C CA . VAL A 1 182 ? -5.469 7.923 -11.960 1.00 93.50 182 VAL A CA 1
ATOM 1486 C C . VAL A 1 182 ? -5.373 6.921 -13.111 1.00 93.50 182 VAL A C 1
ATOM 1488 O O . VAL A 1 182 ? -4.293 6.754 -13.679 1.00 93.50 182 VAL A O 1
ATOM 1491 N N . PHE A 1 183 ? -6.484 6.300 -13.508 1.00 92.88 183 PHE A N 1
ATOM 1492 C CA . PHE A 1 183 ? -6.542 5.422 -14.674 1.00 92.88 183 PHE A CA 1
ATOM 1493 C C . PHE A 1 183 ? -6.157 6.167 -15.960 1.00 92.88 183 PHE A C 1
ATOM 1495 O O . PHE A 1 183 ? -5.256 5.726 -16.671 1.00 92.88 183 PHE A O 1
ATOM 1502 N N . ILE A 1 184 ? -6.754 7.335 -16.219 1.00 93.50 184 ILE A N 1
ATOM 1503 C CA . ILE A 1 184 ? -6.434 8.171 -17.387 1.00 93.50 184 ILE A CA 1
ATOM 1504 C C . ILE A 1 184 ? -4.954 8.563 -17.384 1.00 93.50 184 ILE A C 1
ATOM 1506 O O . ILE A 1 184 ? -4.272 8.383 -18.390 1.00 93.50 184 ILE A O 1
ATOM 1510 N N . LEU A 1 185 ? -4.429 9.048 -16.254 1.00 91.69 185 LEU A N 1
ATOM 1511 C CA . LEU A 1 185 ? -3.014 9.422 -16.136 1.00 91.69 185 LEU A CA 1
ATOM 1512 C C . LEU A 1 185 ? -2.075 8.234 -16.394 1.00 91.69 185 LEU A C 1
ATOM 1514 O O . LEU A 1 185 ? -1.023 8.397 -17.015 1.00 91.69 185 LEU A O 1
ATOM 1518 N N . SER A 1 186 ? -2.464 7.038 -15.950 1.00 89.62 186 SER A N 1
ATOM 1519 C CA . SER A 1 186 ? -1.698 5.807 -16.165 1.00 89.62 186 SER A CA 1
ATOM 1520 C C . SER A 1 186 ? -1.683 5.406 -17.642 1.00 89.62 186 SER A C 1
ATOM 1522 O O . SER A 1 186 ? -0.624 5.065 -18.163 1.00 89.62 186 SER A O 1
ATOM 1524 N N . VAL A 1 187 ? -2.824 5.516 -18.332 1.00 89.81 187 VAL A N 1
ATOM 1525 C CA . VAL A 1 187 ? -2.946 5.236 -19.773 1.00 89.81 187 VAL A CA 1
ATOM 1526 C C . VAL A 1 187 ? -2.156 6.245 -20.610 1.00 89.81 187 VAL A C 1
ATOM 1528 O O . VAL A 1 187 ? -1.436 5.854 -21.522 1.00 89.81 187 VAL A O 1
ATOM 1531 N N . LEU A 1 188 ? -2.219 7.536 -20.273 1.00 90.50 188 LEU A N 1
ATOM 1532 C CA . LEU A 1 188 ? -1.443 8.580 -20.957 1.00 90.50 188 LEU A CA 1
ATOM 1533 C C . LEU A 1 188 ? 0.072 8.418 -20.778 1.00 90.50 188 LEU A C 1
ATOM 1535 O O . LEU A 1 188 ? 0.847 8.918 -21.587 1.00 90.50 188 LEU A O 1
ATOM 1539 N N . SER A 1 189 ? 0.499 7.726 -19.722 1.00 89.38 189 SER A N 1
ATOM 1540 C CA . SER A 1 189 ? 1.913 7.480 -19.439 1.00 89.38 189 SER A CA 1
ATOM 1541 C C . SER A 1 189 ? 2.489 6.259 -20.164 1.00 89.38 189 SER A C 1
ATOM 1543 O O . SER A 1 189 ? 3.669 5.948 -19.977 1.00 89.38 189 SER A O 1
ATOM 1545 N N . ILE A 1 190 ? 1.680 5.543 -20.950 1.00 88.94 190 ILE A N 1
ATOM 1546 C CA . ILE A 1 190 ? 2.143 4.414 -21.758 1.00 88.94 190 ILE A CA 1
ATOM 1547 C C . ILE A 1 190 ? 3.091 4.952 -22.833 1.00 88.94 190 ILE A C 1
ATOM 1549 O O . ILE A 1 190 ? 2.691 5.712 -23.713 1.00 88.94 190 ILE A O 1
ATOM 1553 N N . SER A 1 191 ? 4.359 4.550 -22.760 1.00 73.62 191 SER A N 1
ATOM 1554 C CA . SER A 1 191 ? 5.305 4.738 -23.856 1.00 73.62 191 SER A CA 1
ATOM 1555 C C . SER A 1 191 ? 5.127 3.578 -24.830 1.00 73.62 191 SER A C 1
ATOM 1557 O O . SER A 1 191 ? 5.516 2.456 -24.499 1.00 73.62 191 SER A O 1
ATOM 1559 N N . TRP A 1 192 ? 4.489 3.846 -25.970 1.00 63.81 192 TRP A N 1
ATOM 1560 C CA . TRP A 1 192 ? 4.483 2.935 -27.116 1.00 63.81 192 TRP A CA 1
ATOM 1561 C C . TRP A 1 192 ? 5.893 2.745 -27.674 1.00 63.81 192 TRP A C 1
ATOM 1563 O O . TRP A 1 192 ? 6.657 3.740 -27.684 1.00 63.81 192 TRP A O 1
#

Secondary structure (DSSP, 8-state):
-HHHHHHHHHHHHTTS-S-HHHHHHHHHHHHHHHHHHHHHHHHHHHTTTT-HHHHHHHHHHHHHHHHHHHHHHHHHHHHTT--HHHHHHHHHHHHHHHHHHHHHTTS--SS--HHHHHHHHHHHHHHHHHHHHHHTS---HHHHHHHHHHHHHHHHHHHHHHHTT---HHHHHHHHHHHHHHHHHHHHT---